Protein AF-A0A0G0KAW2-F1 (afdb_monomer_lite)

Sequence (344 aa):
MDIPKRNRHPYIIFVLIASVFTFTVLALFLRKAPKTPGKGIQSIETKVLKFQSESDFKNYLQKAQNISSNFSGFEQAPQAAKLNEFGTSAAPAVERISETNVQVKGIDEPDIVKTDGKNIFISNEVGGFYPLRGDSTGTGIAIPEADSLIYPPIYPQTQTQIINAFPVAELSKTGKIDMSGEMLLFGKTLVILRSNKLTGVDISDPKNPKQIWSLDFDNNYLQSSRSRNGELLVVMQNSLNISSPCPIPLFKLGVNSITIPCQDIYHPVTIVPADTTYTVSKIDPATGSIKSKTSFIGSSGMSVVYVSNSSAYITYTYSGDFLAFFARFIEEKAPDLLPQQTLI

Structure (mmCIF, N/CA/C/O backbone):
data_AF-A0A0G0KAW2-F1
#
_entry.id   AF-A0A0G0KAW2-F1
#
loop_
_atom_site.group_PDB
_atom_site.id
_atom_site.type_symbol
_atom_site.label_atom_id
_atom_site.label_alt_id
_atom_site.label_comp_id
_atom_site.label_asym_id
_atom_site.label_entity_id
_atom_site.label_seq_id
_atom_site.pdbx_PDB_ins_code
_atom_site.Cartn_x
_atom_site.Cartn_y
_atom_site.Cartn_z
_atom_site.occupancy
_atom_site.B_iso_or_equiv
_atom_site.auth_seq_id
_atom_site.auth_comp_id
_atom_site.auth_asym_id
_atom_site.auth_atom_id
_atom_site.pdbx_PDB_model_num
ATOM 1 N N . MET A 1 1 ? -5.837 -52.681 67.455 1.00 38.91 1 MET A N 1
ATOM 2 C CA . MET A 1 1 ? -5.589 -51.244 67.215 1.00 38.91 1 MET A CA 1
ATOM 3 C C . MET A 1 1 ? -6.739 -50.774 66.337 1.00 38.91 1 MET A C 1
ATOM 5 O O . MET A 1 1 ? -6.690 -50.957 65.130 1.00 38.91 1 MET A O 1
ATOM 9 N N . ASP A 1 2 ? -7.836 -50.348 66.966 1.00 41.56 2 ASP A N 1
ATOM 10 C CA . ASP A 1 2 ? -9.089 -50.003 66.285 1.00 41.56 2 ASP A CA 1
ATOM 11 C C . ASP A 1 2 ? -9.072 -48.544 65.832 1.00 41.56 2 ASP A C 1
ATOM 13 O O . ASP A 1 2 ? -8.847 -47.631 66.626 1.00 41.56 2 ASP A O 1
ATOM 17 N N . ILE A 1 3 ? -9.311 -48.325 64.540 1.00 43.56 3 ILE A N 1
ATOM 18 C CA . ILE A 1 3 ? -9.448 -46.994 63.946 1.00 43.56 3 ILE A CA 1
ATOM 19 C C . ILE A 1 3 ? -10.913 -46.556 64.119 1.00 43.56 3 ILE A C 1
ATOM 21 O O . ILE A 1 3 ? -11.811 -47.269 63.662 1.00 43.56 3 ILE A O 1
ATOM 25 N N . PRO A 1 4 ? -11.206 -45.393 64.730 1.00 49.44 4 PRO A N 1
ATOM 26 C CA . PRO A 1 4 ? -12.582 -44.967 64.935 1.00 49.44 4 PRO A CA 1
ATOM 27 C C . PRO A 1 4 ? -13.213 -44.533 63.604 1.00 49.44 4 PRO A C 1
ATOM 29 O O . PRO A 1 4 ? -12.667 -43.711 62.863 1.00 49.44 4 PRO A O 1
ATOM 32 N N . LYS A 1 5 ? -14.403 -45.067 63.302 1.00 55.78 5 LYS A N 1
ATOM 33 C CA . LYS A 1 5 ? -15.225 -44.637 62.162 1.00 55.78 5 LYS A CA 1
ATOM 34 C C . LYS A 1 5 ? -15.663 -43.182 62.368 1.00 55.78 5 LYS A C 1
ATOM 36 O O . LYS A 1 5 ? -16.559 -42.890 63.153 1.00 55.78 5 LYS A O 1
ATOM 41 N N . ARG A 1 6 ? -15.029 -42.260 61.641 1.00 53.72 6 ARG A N 1
ATOM 42 C CA . ARG A 1 6 ? -15.385 -40.834 61.601 1.00 53.72 6 ARG A CA 1
ATOM 43 C C . ARG A 1 6 ? -16.780 -40.672 60.983 1.00 53.72 6 ARG A C 1
ATOM 45 O O . ARG A 1 6 ? -16.964 -40.945 59.798 1.00 53.72 6 ARG A O 1
ATOM 52 N N . ASN A 1 7 ? -17.750 -40.229 61.783 1.00 56.06 7 ASN A N 1
ATOM 53 C CA . ASN A 1 7 ? -19.124 -39.957 61.352 1.00 56.06 7 ASN A CA 1
ATOM 54 C C . ASN A 1 7 ? -19.129 -38.889 60.238 1.00 56.06 7 ASN A C 1
ATOM 56 O O . ASN A 1 7 ? -18.886 -37.713 60.498 1.00 56.06 7 ASN A O 1
ATOM 60 N N . ARG A 1 8 ? -19.381 -39.298 58.984 1.00 55.22 8 ARG A N 1
ATOM 61 C CA . ARG A 1 8 ? -19.407 -38.420 57.791 1.00 55.22 8 ARG A CA 1
ATOM 62 C C . ARG A 1 8 ? -20.709 -37.616 57.635 1.00 55.22 8 ARG A C 1
ATOM 64 O O . ARG A 1 8 ? -20.788 -36.750 56.769 1.00 55.22 8 ARG A O 1
ATOM 71 N N . HIS A 1 9 ? -21.711 -37.864 58.478 1.00 57.59 9 HIS A N 1
ATOM 72 C CA . HIS A 1 9 ? -23.036 -37.244 58.376 1.00 57.59 9 HIS A CA 1
ATOM 73 C C . HIS A 1 9 ? -23.084 -35.703 58.437 1.00 57.59 9 HIS A C 1
ATOM 75 O O . HIS A 1 9 ? -23.764 -35.127 57.589 1.00 57.59 9 HIS A O 1
ATOM 81 N N . PRO A 1 10 ? -22.378 -34.999 59.347 1.00 56.41 10 PRO A N 1
ATOM 82 C CA . PRO A 1 10 ? -22.514 -33.543 59.450 1.00 56.41 10 PRO A CA 1
ATOM 83 C C . PRO A 1 10 ? -21.880 -32.797 58.266 1.00 56.41 10 PRO A C 1
ATOM 85 O O . PRO A 1 10 ? -22.380 -31.752 57.865 1.00 56.41 10 PRO A O 1
ATOM 88 N N . TYR A 1 11 ? -20.832 -33.356 57.652 1.00 56.03 11 TYR A N 1
ATOM 89 C CA . TYR A 1 11 ? -20.185 -32.769 56.472 1.00 56.03 11 TYR A CA 1
ATOM 90 C C . TYR A 1 11 ? -21.065 -32.850 55.221 1.00 56.03 11 TYR A C 1
ATOM 92 O O . TYR A 1 11 ? -21.129 -31.896 54.454 1.00 56.03 11 TYR A O 1
ATOM 100 N N . ILE A 1 12 ? -21.779 -33.963 55.033 1.00 61.62 12 ILE A N 1
ATOM 101 C CA . ILE A 1 12 ? -22.695 -34.138 53.896 1.00 61.62 12 ILE A CA 1
ATOM 102 C C . ILE A 1 12 ? -23.871 -33.160 54.007 1.00 61.62 12 ILE A C 1
ATOM 104 O O . ILE A 1 12 ? -24.248 -32.535 53.020 1.00 61.62 12 ILE A O 1
ATOM 108 N N . ILE A 1 13 ? -24.401 -32.968 55.218 1.00 67.38 13 ILE A N 1
ATOM 109 C CA . ILE A 1 13 ? -25.477 -32.004 55.482 1.00 67.38 13 ILE A CA 1
ATOM 110 C C . ILE A 1 13 ? -24.995 -30.569 55.223 1.00 67.38 13 ILE A C 1
ATOM 112 O O . ILE A 1 13 ? -25.707 -29.795 54.593 1.00 67.38 13 ILE A O 1
ATOM 116 N N . PHE A 1 14 ? -23.772 -30.221 55.634 1.00 67.62 14 PHE A N 1
ATOM 117 C CA . PHE A 1 14 ? -23.219 -28.883 55.410 1.00 67.62 14 PHE A CA 1
ATOM 118 C C . PHE A 1 14 ? -22.973 -28.585 53.921 1.00 67.62 14 PHE A C 1
ATOM 120 O O . PHE A 1 14 ? -23.288 -27.493 53.455 1.00 67.62 14 PHE A O 1
ATOM 127 N N . VAL A 1 15 ? -22.482 -29.564 53.151 1.00 68.12 15 VAL A N 1
ATOM 128 C CA . VAL A 1 15 ? -22.309 -29.439 51.691 1.00 68.12 15 VAL A CA 1
ATOM 129 C C . VAL A 1 15 ? -23.661 -29.315 50.984 1.00 68.12 15 VAL A C 1
ATOM 131 O O . VAL A 1 15 ? -23.802 -28.484 50.089 1.00 68.12 15 VAL A O 1
ATOM 134 N N . LEU A 1 16 ? -24.676 -30.072 51.416 1.00 65.88 16 LEU A N 1
ATOM 135 C CA . LEU A 1 16 ? -26.032 -29.956 50.878 1.00 65.88 16 LEU A CA 1
ATOM 136 C C . LEU A 1 16 ? -26.635 -28.578 51.168 1.00 65.88 16 LEU A C 1
ATOM 138 O O . LEU A 1 16 ? -27.123 -27.935 50.244 1.00 65.88 16 LEU A O 1
ATOM 142 N N . ILE A 1 17 ? -26.531 -28.075 52.401 1.00 71.00 17 ILE A N 1
ATOM 143 C CA . ILE A 1 17 ? -27.033 -26.741 52.767 1.00 71.00 17 ILE A CA 1
ATOM 144 C C . ILE A 1 17 ? -26.294 -25.644 51.991 1.00 71.00 17 ILE A C 1
ATOM 146 O O . ILE A 1 17 ? -26.940 -24.739 51.468 1.00 71.00 17 ILE A O 1
ATOM 150 N N . ALA A 1 18 ? -24.968 -25.740 51.854 1.00 67.19 18 ALA A N 1
ATOM 151 C CA . ALA A 1 18 ? -24.182 -24.789 51.071 1.00 67.19 18 ALA A CA 1
ATOM 152 C C . ALA A 1 18 ? -24.564 -24.813 49.582 1.00 67.19 18 ALA A C 1
ATOM 154 O O . ALA A 1 18 ? -24.689 -23.750 48.981 1.00 67.19 18 ALA A O 1
ATOM 155 N N . SER A 1 19 ? -24.816 -25.998 49.009 1.00 61.38 19 SER A N 1
ATOM 156 C CA . SER A 1 19 ? -25.271 -26.143 47.619 1.00 61.38 19 SER A CA 1
ATOM 157 C C . SER A 1 19 ? -26.677 -25.583 47.402 1.00 61.38 19 SER A C 1
ATOM 159 O O . SER A 1 19 ? -26.924 -24.901 46.414 1.00 61.38 19 SER A O 1
ATOM 161 N N . VAL A 1 20 ? -27.592 -25.798 48.353 1.00 72.25 20 VAL A N 1
ATOM 162 C CA . VAL A 1 20 ? -28.933 -25.213 48.295 1.00 72.25 20 VAL A CA 1
ATOM 163 C C . VAL A 1 20 ? -28.810 -23.699 48.356 1.00 72.25 20 VAL A C 1
ATOM 165 O O . VAL A 1 20 ? -29.377 -23.033 47.505 1.00 72.25 20 VAL A O 1
ATOM 168 N N . PHE A 1 21 ? -28.008 -23.160 49.279 1.00 70.69 21 PHE A N 1
ATOM 169 C CA . PHE A 1 21 ? -27.832 -21.719 49.447 1.00 70.69 21 PHE A CA 1
ATOM 170 C C . PHE A 1 21 ? -27.202 -21.044 48.219 1.00 70.69 21 PHE A C 1
ATOM 172 O O . PHE A 1 21 ? -27.658 -19.975 47.815 1.00 70.69 21 PHE A O 1
ATOM 179 N N . THR A 1 22 ? -26.205 -21.662 47.574 1.00 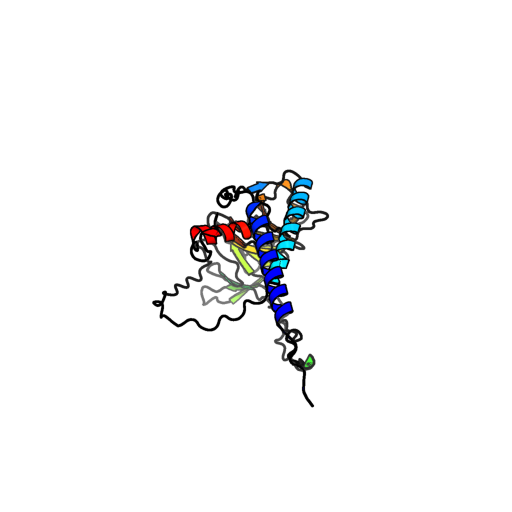63.22 22 THR A N 1
ATOM 180 C CA . THR A 1 22 ? -25.642 -21.141 46.317 1.00 63.22 22 THR A CA 1
ATOM 181 C C . THR A 1 22 ? -26.658 -21.186 45.178 1.00 63.22 22 THR A C 1
ATOM 183 O O . THR A 1 22 ? -26.765 -20.209 44.437 1.00 63.22 22 THR A O 1
ATOM 186 N N . PHE A 1 23 ? -27.472 -22.243 45.084 1.00 65.06 23 PHE A N 1
ATOM 187 C CA . PHE A 1 23 ? -28.581 -22.311 44.129 1.00 65.06 23 PHE A CA 1
ATOM 188 C C . PHE A 1 23 ? -29.656 -21.248 44.401 1.00 65.06 23 PHE A C 1
ATOM 190 O O . PHE A 1 23 ? -30.128 -20.619 43.454 1.00 65.06 23 PHE A O 1
ATOM 197 N N . THR A 1 24 ? -30.020 -20.974 45.661 1.00 66.25 24 THR A N 1
ATOM 198 C CA . THR A 1 24 ? -31.009 -19.932 45.986 1.00 66.25 24 THR A CA 1
ATOM 199 C C . THR A 1 24 ? -30.484 -18.535 45.682 1.00 66.25 24 THR A C 1
ATOM 201 O O . THR A 1 24 ? -31.232 -17.706 45.169 1.00 66.25 24 THR A O 1
ATOM 204 N N . VAL A 1 25 ? -29.209 -18.261 45.973 1.00 66.38 25 VAL A N 1
ATOM 205 C CA . VAL A 1 25 ? -28.578 -16.967 45.669 1.00 66.38 25 VAL A CA 1
ATOM 206 C C . VAL A 1 25 ? -28.479 -16.756 44.158 1.00 66.38 25 VAL A C 1
ATOM 208 O O . VAL A 1 25 ? -28.815 -15.673 43.682 1.00 66.38 25 VAL A O 1
ATOM 211 N N . LEU A 1 26 ? -28.117 -17.792 43.395 1.00 58.97 26 LEU A N 1
ATOM 212 C CA . LEU A 1 26 ? -28.096 -17.752 41.932 1.00 58.97 26 LEU A CA 1
ATOM 213 C C . LEU A 1 26 ? -29.504 -17.545 41.350 1.00 58.97 26 LEU A C 1
ATOM 215 O O . LEU A 1 26 ? -29.694 -16.691 40.488 1.00 58.97 26 LEU A O 1
ATOM 219 N N . ALA A 1 27 ? -30.512 -18.248 41.873 1.00 60.38 27 ALA A N 1
ATOM 220 C CA . ALA A 1 27 ? -31.907 -18.087 41.463 1.00 60.38 27 ALA A CA 1
ATOM 221 C C . ALA A 1 27 ? -32.470 -16.694 41.801 1.00 60.38 27 ALA A C 1
ATOM 223 O O . ALA A 1 27 ? -33.253 -16.134 41.036 1.00 60.38 27 ALA A O 1
ATOM 224 N N . LEU A 1 28 ? -32.062 -16.102 42.929 1.00 57.81 28 LEU A N 1
ATOM 225 C CA . LEU A 1 28 ? -32.417 -14.729 43.301 1.00 57.81 28 LEU A CA 1
ATOM 226 C C . LEU A 1 28 ? -31.717 -13.689 42.414 1.00 57.81 28 LEU A C 1
ATOM 228 O O . LEU A 1 28 ? -32.327 -12.669 42.092 1.00 57.81 28 LEU A O 1
ATOM 232 N N . PHE A 1 29 ? -30.479 -13.955 41.987 1.00 58.19 29 PHE A N 1
ATOM 233 C CA . PHE A 1 29 ? -29.763 -13.134 41.006 1.00 58.19 29 PHE A CA 1
ATOM 234 C C . PHE A 1 29 ? -30.439 -13.183 39.631 1.00 58.19 29 PHE A C 1
ATOM 236 O O . PHE A 1 29 ? -30.694 -12.135 39.041 1.00 58.19 29 PHE A O 1
ATOM 243 N N . LEU A 1 30 ? -30.823 -14.376 39.169 1.00 52.88 30 LEU A N 1
ATOM 244 C CA . LEU A 1 30 ? -31.564 -14.572 37.919 1.00 52.88 30 LEU A CA 1
ATOM 245 C C . LEU A 1 30 ? -32.965 -13.938 37.971 1.00 52.88 30 LEU A C 1
ATOM 247 O O . LEU A 1 30 ? -33.397 -13.331 37.000 1.00 52.88 30 LEU A O 1
ATOM 251 N N . ARG A 1 31 ? -33.653 -13.971 39.123 1.00 52.88 31 ARG A N 1
ATOM 252 C CA . ARG A 1 31 ? -34.956 -13.296 39.312 1.00 52.88 31 ARG A CA 1
ATOM 253 C C . ARG A 1 31 ? -34.883 -11.770 39.290 1.00 52.88 31 ARG A C 1
ATOM 255 O O . ARG A 1 31 ? -35.889 -11.133 38.985 1.00 52.88 31 ARG A O 1
ATOM 262 N N . LYS A 1 32 ? -33.742 -11.184 39.665 1.00 45.03 32 LYS A N 1
ATOM 263 C CA . LYS A 1 32 ? -33.508 -9.732 39.597 1.00 45.03 32 LYS A CA 1
ATOM 264 C C . LYS A 1 32 ? -32.925 -9.284 38.259 1.00 45.03 32 LYS A C 1
ATOM 266 O O . LYS A 1 32 ? -32.868 -8.077 38.023 1.00 45.03 32 LYS A O 1
ATOM 271 N N . ALA A 1 33 ? -32.507 -10.213 37.398 1.00 44.22 33 ALA A N 1
ATOM 272 C CA . ALA A 1 33 ? -32.124 -9.874 36.041 1.00 44.22 33 ALA A CA 1
ATOM 273 C C . ALA A 1 33 ? -33.359 -9.304 35.314 1.00 44.22 33 ALA A C 1
ATOM 275 O O . ALA A 1 33 ? -34.446 -9.884 35.399 1.00 44.22 33 ALA A O 1
ATOM 276 N N . PRO A 1 34 ? -33.246 -8.136 34.663 1.00 39.06 34 PRO A N 1
ATOM 277 C CA . PRO A 1 34 ? -34.378 -7.509 34.001 1.00 39.06 34 PRO A CA 1
ATOM 278 C C . PRO A 1 34 ? -34.961 -8.450 32.940 1.00 39.06 34 PRO A C 1
ATOM 280 O O . PRO A 1 34 ? -34.290 -8.787 31.968 1.00 39.06 34 PRO A O 1
ATOM 283 N N . LYS A 1 35 ? -36.235 -8.831 33.121 1.00 42.22 35 LYS A N 1
ATOM 284 C CA . LYS A 1 35 ? -37.062 -9.602 32.173 1.00 42.22 35 LYS A CA 1
ATOM 285 C C . LYS A 1 35 ? -37.467 -8.767 30.960 1.00 42.22 35 LYS A C 1
ATOM 287 O O . LYS A 1 35 ? -38.641 -8.640 30.623 1.00 42.22 35 LYS A O 1
ATOM 292 N N . THR A 1 36 ? -36.496 -8.136 30.327 1.00 41.25 36 THR A N 1
ATOM 293 C CA . THR A 1 36 ? -36.690 -7.624 28.978 1.00 41.25 36 THR A CA 1
ATOM 294 C C . THR A 1 36 ? -36.449 -8.808 28.053 1.00 41.25 36 THR A C 1
ATOM 296 O O . THR A 1 36 ? -35.345 -9.351 28.112 1.00 41.25 36 THR A O 1
ATOM 299 N N . PRO A 1 37 ? -37.418 -9.211 27.205 1.00 40.69 37 PRO A N 1
ATOM 300 C CA . PRO A 1 37 ? -37.105 -10.063 26.066 1.00 40.69 37 PRO A CA 1
ATOM 301 C C . PRO A 1 37 ? -35.918 -9.398 25.387 1.00 40.69 37 PRO A C 1
ATOM 303 O O . PRO A 1 37 ? -35.994 -8.200 25.081 1.00 40.69 37 PRO A O 1
ATOM 306 N N . GLY A 1 38 ? -34.796 -10.111 25.289 1.00 41.09 38 GLY A N 1
ATOM 307 C CA . GLY A 1 38 ? -33.583 -9.545 24.730 1.00 41.09 38 GLY A CA 1
ATOM 308 C C . GLY A 1 38 ? -33.954 -8.901 23.404 1.00 41.09 38 GLY A C 1
ATOM 309 O O . GLY A 1 38 ? -34.445 -9.586 22.507 1.00 41.09 38 GLY A O 1
ATOM 310 N N . LYS A 1 39 ? -33.787 -7.573 23.288 1.00 41.78 39 LYS A N 1
ATOM 311 C CA . LYS A 1 39 ? -33.749 -6.923 21.975 1.00 41.78 39 LYS A CA 1
ATOM 312 C C . LYS A 1 39 ? -32.827 -7.813 21.149 1.00 41.78 39 LYS A C 1
ATOM 314 O O . LYS A 1 39 ? -31.678 -7.992 21.559 1.00 41.78 39 LYS A O 1
ATOM 319 N N . GLY A 1 40 ? -33.354 -8.441 20.090 1.00 45.00 40 GLY A N 1
ATOM 320 C CA . GLY A 1 40 ? -32.571 -9.344 19.243 1.00 45.00 40 GLY A CA 1
ATOM 321 C C . GLY A 1 40 ? -31.226 -8.697 18.927 1.00 45.00 40 GLY A C 1
ATOM 322 O O . GLY A 1 40 ? -31.202 -7.468 18.876 1.00 45.00 40 GLY A O 1
ATOM 323 N N . ILE A 1 41 ? -30.150 -9.504 18.810 1.00 51.44 41 ILE A N 1
ATOM 324 C CA . ILE A 1 41 ? -28.742 -9.077 18.611 1.00 51.44 41 ILE A CA 1
ATOM 325 C C . ILE A 1 41 ? -28.780 -7.710 17.959 1.00 51.44 41 ILE A C 1
ATOM 327 O O . ILE A 1 41 ? -29.214 -7.631 16.806 1.00 51.44 41 ILE A O 1
ATOM 331 N N . GLN A 1 42 ? -28.493 -6.658 18.743 1.00 53.44 42 GLN A N 1
ATOM 332 C CA . GLN A 1 42 ? -28.663 -5.293 18.258 1.00 53.44 42 GLN A CA 1
ATOM 333 C C . GLN A 1 42 ? -27.995 -5.243 16.896 1.00 53.44 42 GLN A C 1
ATOM 335 O O . GLN A 1 42 ? -26.831 -5.630 16.783 1.00 53.44 42 GLN A O 1
ATOM 340 N N . SER A 1 43 ? -28.765 -4.881 15.868 1.00 56.94 43 SER A N 1
ATOM 341 C CA . SER A 1 43 ? -28.240 -4.763 14.517 1.00 56.94 43 SER A CA 1
ATOM 342 C C . SER A 1 43 ? -27.000 -3.892 14.613 1.00 56.94 43 SER A C 1
ATOM 344 O O . SER A 1 43 ? -27.100 -2.729 15.012 1.00 56.94 43 SER A O 1
ATOM 346 N N . ILE A 1 44 ? -25.841 -4.484 14.351 1.00 68.06 44 ILE A N 1
ATOM 347 C CA . ILE A 1 44 ? -24.576 -3.780 14.504 1.00 68.06 44 ILE A CA 1
ATOM 348 C C . ILE A 1 44 ? -24.603 -2.666 13.488 1.00 68.06 44 ILE A C 1
ATOM 350 O O . ILE A 1 44 ? -24.877 -2.897 12.309 1.00 68.06 44 ILE A O 1
ATOM 354 N N . GLU A 1 45 ? -24.366 -1.449 13.951 1.00 76.94 45 GLU A N 1
ATOM 355 C CA . GLU A 1 45 ? -24.335 -0.328 13.044 1.00 76.94 45 GLU A CA 1
ATOM 356 C C . GLU A 1 45 ? -23.068 -0.466 12.187 1.00 76.94 45 GLU A C 1
ATOM 358 O O . GLU A 1 45 ? -21.939 -0.334 12.664 1.00 76.94 45 GLU A O 1
ATOM 363 N N . THR A 1 46 ? -23.268 -0.793 10.908 1.00 79.94 46 THR A N 1
ATOM 364 C CA . THR A 1 46 ? -22.203 -1.020 9.917 1.00 79.94 46 THR A CA 1
ATOM 365 C C . THR A 1 46 ? -21.756 0.270 9.234 1.00 79.94 46 THR A C 1
ATOM 367 O O . THR A 1 46 ? -21.063 0.239 8.217 1.00 79.94 46 THR A O 1
ATOM 370 N N . LYS A 1 47 ? -22.196 1.423 9.743 1.00 90.31 47 LYS A N 1
ATOM 371 C CA . LYS A 1 47 ? -21.852 2.722 9.180 1.00 90.31 47 LYS A CA 1
ATOM 372 C C . LYS A 1 47 ? -20.374 3.012 9.424 1.00 90.31 47 LYS A C 1
ATOM 374 O O . LYS A 1 47 ? -19.842 2.751 10.501 1.00 90.31 47 LYS A O 1
ATOM 379 N N . VAL A 1 48 ? -19.728 3.589 8.419 1.00 93.06 48 VAL A N 1
ATOM 380 C CA . VAL A 1 48 ? -18.336 4.029 8.489 1.00 93.06 48 VAL A CA 1
ATOM 381 C C . VAL A 1 48 ? -18.313 5.548 8.352 1.00 93.06 48 VAL A C 1
ATOM 383 O O . VAL A 1 48 ? -18.979 6.102 7.476 1.00 93.06 48 VAL A O 1
ATOM 386 N N . LEU A 1 49 ? -17.583 6.224 9.235 1.00 95.94 49 LEU A N 1
ATOM 387 C CA . LEU A 1 49 ? -17.471 7.680 9.298 1.00 95.94 49 LEU A CA 1
ATOM 388 C C . LEU A 1 49 ? -16.004 8.106 9.282 1.00 95.94 49 LEU A C 1
ATOM 390 O O . LEU A 1 49 ? -15.120 7.310 9.575 1.00 95.94 49 LEU A O 1
ATOM 394 N N . LYS A 1 50 ? -15.755 9.370 8.939 1.00 97.31 50 LYS A N 1
ATOM 395 C CA . LYS A 1 50 ? -14.459 10.020 9.151 1.00 97.31 50 LYS A CA 1
ATOM 396 C C . LYS A 1 50 ? -14.387 10.590 10.565 1.00 97.31 50 LYS A C 1
ATOM 398 O O . LYS A 1 50 ? -15.393 11.113 11.057 1.00 97.31 50 LYS A O 1
ATOM 403 N N . PHE A 1 51 ? -13.198 10.573 11.162 1.00 96.81 51 PHE A N 1
ATOM 404 C CA . PHE A 1 51 ? -12.975 11.275 12.425 1.00 96.81 51 PHE A CA 1
ATOM 405 C C . PHE A 1 51 ? -13.212 12.778 12.270 1.00 96.81 51 PHE A C 1
ATOM 407 O O . PHE A 1 51 ? -12.849 13.384 11.263 1.00 96.81 51 PHE A O 1
ATOM 414 N N . GLN A 1 52 ? -13.792 13.402 13.291 1.00 96.44 52 GLN A N 1
ATOM 415 C CA . GLN A 1 52 ? -14.076 14.842 13.273 1.00 96.44 52 GLN A CA 1
ATOM 416 C C . GLN A 1 52 ? -12.871 15.678 13.726 1.00 96.44 52 GLN A C 1
ATOM 418 O O . GLN A 1 52 ? -12.729 16.846 13.370 1.00 96.44 52 GLN A O 1
ATOM 423 N N . SER A 1 53 ? -11.981 15.090 14.527 1.00 95.19 53 SER A N 1
ATOM 424 C CA . SER A 1 53 ? -10.793 15.759 15.061 1.00 95.19 53 SER A CA 1
ATOM 425 C C . SER A 1 53 ? -9.732 14.753 15.509 1.00 95.19 53 SER A C 1
ATOM 427 O O . SER A 1 53 ? -9.990 13.555 15.609 1.00 95.19 53 SER A O 1
ATOM 429 N N . GLU A 1 54 ? -8.536 15.241 15.838 1.00 94.06 54 GLU A N 1
ATOM 430 C CA . GLU A 1 54 ? -7.507 14.414 16.480 1.00 94.06 54 GLU A CA 1
ATOM 431 C C . GLU A 1 54 ? -7.956 13.892 17.856 1.00 94.06 54 GLU A C 1
ATOM 433 O O . GLU A 1 54 ? -7.646 12.759 18.217 1.00 94.06 54 GLU A O 1
ATOM 438 N N . SER A 1 55 ? -8.721 14.684 18.617 1.00 94.50 55 SER A N 1
ATOM 439 C CA . SER A 1 55 ? -9.253 14.247 19.913 1.00 94.50 55 SER A CA 1
ATOM 440 C C . SER A 1 55 ? -10.256 13.105 19.754 1.00 94.50 55 SER A C 1
ATOM 442 O O . SER A 1 55 ? -10.184 12.128 20.494 1.00 94.50 55 SER A O 1
ATOM 444 N N . ASP A 1 56 ? -11.140 13.194 18.758 1.00 95.12 56 ASP A N 1
ATOM 445 C CA . ASP A 1 56 ? -12.077 12.125 18.400 1.00 95.12 56 ASP A CA 1
ATOM 446 C C . ASP A 1 56 ? -11.330 10.832 18.037 1.00 95.12 56 ASP A C 1
ATOM 448 O O . ASP A 1 56 ? -11.612 9.764 18.585 1.00 95.12 56 ASP A O 1
ATOM 452 N N . PHE A 1 57 ? -10.272 10.951 17.229 1.00 95.06 57 PHE A N 1
ATOM 453 C CA . PHE A 1 57 ? -9.423 9.816 16.886 1.00 95.06 57 PHE A CA 1
ATOM 454 C C . PHE A 1 57 ? -8.753 9.181 18.115 1.00 95.06 57 PHE A C 1
ATOM 456 O O . PHE A 1 57 ? -8.847 7.971 18.321 1.00 95.06 57 PHE A O 1
ATOM 463 N N . LYS A 1 58 ? -8.132 9.988 18.985 1.00 93.50 58 LYS A N 1
ATOM 464 C CA . LYS A 1 58 ? -7.511 9.506 20.232 1.00 93.50 58 LYS A CA 1
ATOM 465 C C . LYS A 1 58 ? -8.521 8.807 21.144 1.00 93.50 58 LYS A C 1
ATOM 467 O O . LYS A 1 58 ? -8.222 7.739 21.676 1.00 93.50 58 LYS A O 1
ATOM 472 N N . ASN A 1 59 ? -9.723 9.365 21.280 1.00 93.56 59 ASN A N 1
ATOM 473 C CA . ASN A 1 59 ? -10.795 8.777 22.082 1.00 93.56 59 ASN A CA 1
ATOM 474 C C . ASN A 1 59 ? -11.243 7.419 21.525 1.00 93.56 59 ASN A C 1
ATOM 476 O O . ASN A 1 59 ? -11.497 6.491 22.294 1.00 93.56 59 ASN A O 1
ATOM 480 N N . TYR A 1 60 ? -11.328 7.284 20.198 1.00 94.00 60 TYR A N 1
ATOM 481 C CA . TYR A 1 60 ? -11.623 6.008 19.553 1.00 94.00 60 TYR A CA 1
ATOM 482 C C . TYR A 1 60 ? -10.544 4.962 19.866 1.00 94.00 60 TYR A C 1
ATOM 484 O O . TYR A 1 60 ? -10.874 3.860 20.304 1.00 94.00 60 TYR A O 1
ATOM 492 N N . LEU A 1 61 ? -9.260 5.314 19.717 1.00 92.19 61 LEU A N 1
ATOM 493 C CA . LEU A 1 61 ? -8.143 4.399 19.986 1.00 92.19 61 LEU A CA 1
ATOM 494 C C . LEU A 1 61 ? -8.093 3.937 21.445 1.00 92.19 61 LEU A C 1
ATOM 496 O O . LEU A 1 61 ? -7.900 2.752 21.703 1.00 92.19 61 LEU A O 1
ATOM 500 N N . GLN A 1 62 ? -8.335 4.836 22.400 1.00 90.75 62 GLN A N 1
ATOM 501 C CA . GLN A 1 62 ? -8.403 4.475 23.820 1.00 90.75 62 GLN A CA 1
ATOM 502 C C . GLN A 1 62 ? -9.520 3.462 24.103 1.00 90.75 62 GLN A C 1
ATOM 504 O O . GLN A 1 62 ? -9.317 2.490 24.831 1.00 90.75 62 GLN A O 1
ATOM 509 N N . LYS A 1 63 ? -10.702 3.646 23.502 1.00 90.50 63 LYS A N 1
ATOM 510 C CA . LYS A 1 63 ? -11.805 2.681 23.633 1.00 90.50 63 LYS A CA 1
ATOM 511 C C . LYS A 1 63 ? -11.464 1.345 22.972 1.00 90.50 63 LYS A C 1
ATOM 513 O O . LYS A 1 63 ? -11.746 0.304 23.555 1.00 90.50 63 LYS A O 1
ATOM 518 N N . ALA A 1 64 ? -10.839 1.370 21.795 1.00 89.12 64 ALA A N 1
ATOM 519 C CA . ALA A 1 64 ? -10.431 0.169 21.070 1.00 89.12 64 ALA A CA 1
ATOM 520 C C . ALA A 1 64 ? -9.410 -0.674 21.855 1.00 89.12 64 ALA A C 1
ATOM 522 O O . ALA A 1 64 ? -9.522 -1.900 21.889 1.00 89.12 64 ALA A O 1
ATOM 523 N N . GLN A 1 65 ? -8.469 -0.029 22.553 1.00 82.56 65 GLN A N 1
ATOM 524 C CA . GLN A 1 65 ? -7.495 -0.706 23.416 1.00 82.56 65 GLN A CA 1
ATOM 525 C C . GLN A 1 65 ? -8.158 -1.478 24.560 1.00 82.56 65 GLN A C 1
ATOM 527 O O . GLN A 1 65 ? -7.802 -2.631 24.809 1.00 82.56 65 GLN A O 1
ATOM 532 N N . ASN A 1 66 ? -9.174 -0.888 25.195 1.00 79.50 66 ASN A N 1
ATOM 533 C CA . ASN A 1 66 ? -9.936 -1.545 26.259 1.00 79.50 66 ASN A CA 1
ATOM 534 C C . ASN A 1 66 ? -10.704 -2.785 25.768 1.00 79.50 66 ASN A C 1
ATOM 536 O O . ASN A 1 66 ? -11.003 -3.677 26.555 1.00 79.50 66 ASN A O 1
ATOM 540 N N . ILE A 1 67 ? -11.040 -2.854 24.475 1.00 74.94 67 ILE A N 1
ATOM 541 C CA . ILE A 1 67 ? -11.654 -4.050 23.881 1.00 74.94 67 ILE A CA 1
ATOM 542 C C . ILE A 1 67 ? -10.589 -5.120 23.641 1.00 74.94 67 ILE A C 1
ATOM 544 O O . ILE A 1 67 ? -10.801 -6.278 23.994 1.00 74.94 67 ILE A O 1
ATOM 548 N N . SER A 1 68 ? -9.430 -4.745 23.090 1.00 64.75 68 SER A N 1
ATOM 549 C CA . SER A 1 68 ? -8.344 -5.703 22.847 1.00 64.75 68 SER A CA 1
ATOM 550 C C . SER A 1 68 ? -7.813 -6.354 24.130 1.00 64.75 68 SER A C 1
ATOM 552 O O . SER A 1 68 ? -7.530 -7.549 24.125 1.00 64.75 68 SER A O 1
ATOM 554 N N . SER A 1 69 ? -7.756 -5.616 25.245 1.00 59.06 69 SER A N 1
ATOM 555 C CA . SER A 1 69 ? -7.344 -6.155 26.548 1.00 59.06 69 SER A CA 1
ATOM 556 C C . SER A 1 69 ? -8.354 -7.135 27.157 1.00 59.06 69 SER A C 1
ATOM 558 O O . SER A 1 69 ? -7.971 -7.997 27.942 1.00 59.06 69 SER A O 1
ATOM 560 N N . ASN A 1 70 ? -9.633 -7.047 26.784 1.00 52.28 70 ASN A N 1
ATOM 561 C CA . ASN A 1 70 ? -10.638 -8.038 27.174 1.00 52.28 70 ASN A CA 1
ATOM 562 C C . ASN A 1 70 ? -10.543 -9.317 26.325 1.00 52.28 70 ASN A C 1
ATOM 564 O O . ASN A 1 70 ? -10.923 -10.391 26.789 1.00 52.28 70 ASN A O 1
ATOM 568 N N . PHE A 1 71 ? -10.012 -9.220 25.101 1.00 49.50 71 PHE A N 1
ATOM 569 C CA . PHE A 1 71 ? -9.834 -10.360 24.198 1.00 49.50 71 PHE A CA 1
ATOM 570 C C . PHE A 1 71 ? -8.642 -11.242 24.600 1.00 49.50 71 PHE A C 1
ATOM 572 O O . PHE A 1 71 ? -8.733 -12.467 24.538 1.00 49.50 71 PHE A O 1
ATOM 579 N N . SER A 1 72 ? -7.562 -10.648 25.118 1.00 48.94 72 SER A N 1
ATOM 580 C CA . SER A 1 72 ? -6.409 -11.390 25.653 1.00 48.94 72 SER A CA 1
ATOM 581 C C . SER A 1 72 ? -6.733 -12.231 26.900 1.00 48.94 72 SER A C 1
ATOM 583 O O . SER A 1 72 ? -5.996 -13.160 27.221 1.00 48.94 72 SER A O 1
ATOM 585 N N . GLY A 1 73 ? -7.862 -11.979 27.574 1.00 43.31 73 GLY A N 1
ATOM 586 C CA . GLY A 1 73 ? -8.379 -12.841 28.643 1.00 43.31 73 GLY A CA 1
ATOM 587 C C . GLY A 1 73 ? -9.024 -14.148 28.154 1.00 43.31 73 GLY A C 1
ATOM 588 O O . GLY A 1 73 ? -9.118 -15.098 28.926 1.00 43.31 73 GLY A O 1
ATOM 589 N N . PHE A 1 74 ? -9.438 -14.225 26.882 1.00 42.22 74 PHE A N 1
ATOM 590 C CA . PHE A 1 74 ? -10.056 -15.420 26.287 1.00 42.22 74 PHE A CA 1
ATOM 591 C C . PHE A 1 74 ? -9.041 -16.398 25.677 1.00 42.22 74 PHE A C 1
ATOM 593 O O . PHE A 1 74 ? -9.345 -17.584 25.563 1.00 42.22 74 PHE A O 1
ATOM 600 N N . GLU A 1 75 ? -7.821 -15.954 25.351 1.00 37.81 75 GLU A N 1
ATOM 601 C CA . GLU A 1 75 ? -6.730 -16.858 24.939 1.00 37.81 75 GLU A CA 1
ATOM 602 C C . GLU A 1 75 ? -6.229 -17.758 26.082 1.00 37.81 75 GLU A C 1
ATOM 604 O O . GLU A 1 75 ? -5.599 -18.781 25.829 1.00 37.81 75 GLU A O 1
ATOM 609 N N . GLN A 1 76 ? -6.555 -17.432 27.339 1.00 32.25 76 GLN A N 1
ATOM 610 C CA . GLN A 1 76 ? -6.319 -18.302 28.500 1.00 32.25 76 GLN A CA 1
ATOM 611 C C . GLN A 1 76 ? -7.514 -19.207 28.836 1.00 32.25 76 GLN A C 1
ATOM 613 O O . GLN A 1 76 ? -7.580 -19.763 29.936 1.00 32.25 76 GLN A O 1
ATOM 618 N N . ALA A 1 77 ? -8.465 -19.396 27.915 1.00 34.50 77 ALA A N 1
ATOM 619 C CA . ALA A 1 77 ? -9.413 -20.492 28.055 1.00 34.50 77 ALA A CA 1
ATOM 620 C C . ALA A 1 77 ? -8.618 -21.815 28.084 1.00 34.50 77 ALA A C 1
ATOM 622 O O . ALA A 1 77 ? -7.804 -22.052 27.185 1.00 34.50 77 ALA A O 1
ATOM 623 N N . PRO A 1 78 ? -8.798 -22.673 29.108 1.00 34.16 78 PRO A N 1
ATOM 624 C CA . PRO A 1 78 ? -8.078 -23.932 29.180 1.00 34.16 78 PRO A CA 1
ATOM 625 C C . PRO A 1 78 ? -8.358 -24.706 27.899 1.00 34.16 78 PRO A C 1
ATOM 627 O O . PRO A 1 78 ? -9.517 -24.834 27.500 1.00 34.16 78 PRO A O 1
ATOM 630 N N . GLN A 1 79 ? -7.281 -25.179 27.262 1.00 33.28 79 GLN A N 1
ATOM 631 C CA . GLN A 1 79 ? -7.304 -26.106 26.135 1.00 33.28 79 GLN A CA 1
ATOM 632 C C . GLN A 1 79 ? -8.481 -27.057 26.328 1.00 33.28 79 GLN A C 1
ATOM 634 O O . GLN A 1 79 ? -8.481 -27.842 27.281 1.00 33.28 79 GLN A O 1
ATOM 639 N N . ALA A 1 80 ? -9.510 -26.912 25.487 1.00 34.91 80 ALA A N 1
ATOM 640 C CA . ALA A 1 80 ? -10.680 -27.765 25.544 1.00 34.91 80 ALA A CA 1
ATOM 641 C C . ALA A 1 80 ? -10.171 -29.207 25.571 1.00 34.91 80 ALA A C 1
ATOM 643 O O . ALA A 1 80 ? -9.455 -29.638 24.662 1.00 34.91 80 ALA A O 1
ATOM 644 N N . ALA A 1 81 ? -10.449 -29.896 26.679 1.00 33.56 81 ALA A N 1
ATOM 645 C CA . ALA A 1 81 ? -10.052 -31.274 26.874 1.00 33.56 81 ALA A CA 1
ATOM 646 C C . ALA A 1 81 ? -10.447 -32.052 25.619 1.00 33.56 81 ALA A C 1
ATOM 648 O O . ALA A 1 81 ? -11.586 -31.940 25.164 1.00 33.56 81 ALA A O 1
ATOM 649 N N . LYS A 1 82 ? -9.486 -32.786 25.044 1.00 34.69 82 LYS A N 1
ATOM 650 C CA . LYS A 1 82 ? -9.711 -33.674 23.903 1.00 34.69 82 LYS A CA 1
ATOM 651 C C . LYS A 1 82 ? -10.957 -34.513 24.185 1.00 34.69 82 LYS A C 1
ATOM 653 O O . LYS A 1 82 ? -10.920 -35.428 25.005 1.00 34.69 82 LYS A O 1
ATOM 658 N N . LEU A 1 83 ? -12.064 -34.164 23.537 1.00 31.14 83 LEU A N 1
ATOM 659 C CA . LEU A 1 83 ? -13.260 -34.987 23.504 1.00 31.14 83 LEU A CA 1
ATOM 660 C C . LEU A 1 83 ? -12.907 -36.196 22.644 1.00 31.14 83 LEU A C 1
ATOM 662 O O . LEU A 1 83 ? -12.705 -36.075 21.437 1.00 31.14 83 LEU A O 1
ATOM 666 N N . ASN A 1 84 ? -12.741 -37.338 23.308 1.00 35.03 84 ASN A N 1
ATOM 667 C CA . ASN A 1 84 ? -12.540 -38.621 22.656 1.00 35.03 84 ASN A CA 1
ATOM 668 C C . ASN A 1 84 ? -13.711 -38.923 21.710 1.00 35.03 84 ASN A C 1
ATOM 670 O O . ASN A 1 84 ? -14.873 -38.730 22.064 1.00 35.03 84 ASN A O 1
ATOM 674 N N . GLU A 1 85 ? -13.328 -39.388 20.520 1.00 43.09 85 GLU A N 1
ATOM 675 C CA . GLU A 1 85 ? -14.084 -40.103 19.488 1.00 43.09 85 GLU A CA 1
ATOM 676 C C . GLU A 1 85 ? -15.584 -40.308 19.746 1.00 43.09 85 GLU A C 1
ATOM 678 O O . GLU A 1 85 ? -16.003 -41.239 20.433 1.00 43.09 85 GLU A O 1
ATOM 683 N N . PHE A 1 86 ? -16.400 -39.498 19.067 1.00 33.09 86 PHE A N 1
ATOM 684 C CA . PHE A 1 86 ? -17.751 -39.899 18.687 1.00 33.09 86 PHE A CA 1
ATOM 685 C C . PHE A 1 86 ? -17.735 -40.444 17.256 1.00 33.09 86 PHE A C 1
ATOM 687 O O . PHE A 1 86 ? -17.113 -39.872 16.362 1.00 33.09 86 PHE A O 1
ATOM 694 N N . GLY A 1 87 ? -18.395 -41.592 17.097 1.00 35.12 87 GLY A N 1
ATOM 695 C CA . GLY A 1 87 ? -18.313 -42.512 15.968 1.00 35.12 87 GLY A CA 1
ATOM 696 C C . GLY A 1 87 ? -18.395 -41.889 14.576 1.00 35.12 87 GLY A C 1
ATOM 697 O O . GLY A 1 87 ? -19.221 -41.030 14.272 1.00 35.12 87 GLY A O 1
ATOM 698 N N . THR A 1 88 ? -17.547 -42.423 13.706 1.00 33.81 88 THR A N 1
ATOM 699 C CA . THR A 1 88 ? -17.529 -42.242 12.260 1.00 33.81 88 THR A CA 1
ATOM 700 C C . THR A 1 88 ? -18.842 -42.709 11.630 1.00 33.81 88 THR A C 1
ATOM 702 O O . THR A 1 88 ? -19.010 -43.875 11.281 1.00 33.81 88 THR A O 1
ATOM 705 N N . SER A 1 89 ? -19.769 -41.775 11.412 1.00 35.62 89 SER A N 1
ATOM 706 C CA . SER A 1 89 ? -20.734 -41.909 10.319 1.00 35.62 89 SER A CA 1
ATOM 707 C C . SER A 1 89 ? -20.113 -41.285 9.069 1.00 35.62 89 SER A C 1
ATOM 709 O O . SER A 1 89 ? -19.698 -40.125 9.086 1.00 35.62 89 SER A O 1
ATOM 711 N N . ALA A 1 90 ? -19.956 -42.087 8.016 1.00 41.50 90 ALA A N 1
ATOM 712 C CA . ALA A 1 90 ? -19.374 -41.656 6.755 1.00 41.50 90 ALA A CA 1
ATOM 713 C C . ALA A 1 90 ? -20.281 -40.604 6.097 1.00 41.50 90 ALA A C 1
ATOM 715 O O . ALA A 1 90 ? -21.321 -40.933 5.528 1.00 41.50 90 ALA A O 1
ATOM 716 N N . ALA A 1 91 ? -19.883 -39.335 6.189 1.00 41.62 91 ALA A N 1
ATOM 717 C CA . ALA A 1 91 ? -20.445 -38.274 5.369 1.00 41.62 91 ALA A CA 1
ATOM 718 C C . ALA A 1 91 ? -20.086 -38.534 3.892 1.00 41.62 91 ALA A C 1
ATOM 720 O O . ALA A 1 91 ? -18.974 -38.998 3.613 1.00 41.62 91 ALA A O 1
ATOM 721 N N . PRO A 1 92 ? -20.992 -38.254 2.938 1.00 42.09 92 PRO A N 1
ATOM 722 C CA . PRO A 1 92 ? -20.676 -38.394 1.525 1.00 42.09 92 PRO A CA 1
ATOM 723 C C . PRO A 1 92 ? -19.506 -37.468 1.190 1.00 42.09 92 PRO A C 1
ATOM 725 O O . PRO A 1 92 ? -19.407 -36.367 1.733 1.00 42.09 92 PRO A O 1
ATOM 728 N N . ALA A 1 93 ? -18.601 -37.941 0.332 1.00 46.28 93 ALA A N 1
ATOM 729 C CA . ALA A 1 93 ? -17.422 -37.200 -0.083 1.00 46.28 93 ALA A CA 1
ATOM 730 C C . ALA A 1 93 ? -17.844 -35.840 -0.655 1.00 46.28 93 ALA A C 1
ATOM 732 O O . ALA A 1 93 ? -18.324 -35.752 -1.783 1.00 46.28 93 ALA A O 1
ATOM 733 N N . VAL A 1 94 ? -17.685 -34.785 0.147 1.00 45.91 94 VAL A N 1
ATOM 734 C CA . VAL A 1 94 ? -17.767 -33.413 -0.340 1.00 45.91 94 VAL A CA 1
ATOM 735 C C . VAL A 1 94 ? -16.630 -33.274 -1.338 1.00 45.91 94 VAL A C 1
ATOM 737 O O . VAL A 1 94 ? -15.457 -33.420 -0.983 1.00 45.91 94 VAL A O 1
ATOM 740 N N . GLU A 1 95 ? -16.992 -33.057 -2.595 1.00 41.34 95 GLU A N 1
ATOM 741 C CA . GLU A 1 95 ? -16.056 -32.723 -3.651 1.00 41.34 95 GLU A CA 1
ATOM 742 C C . GLU A 1 95 ? -15.281 -31.484 -3.196 1.00 41.34 95 GLU A C 1
ATOM 744 O O . GLU A 1 95 ? -15.825 -30.387 -3.061 1.00 41.34 95 GLU A O 1
ATOM 749 N N . ARG A 1 96 ? -14.008 -31.683 -2.841 1.00 41.88 96 ARG A N 1
ATOM 750 C CA . ARG A 1 96 ? -13.114 -30.588 -2.480 1.00 41.88 96 ARG A CA 1
ATOM 751 C C . ARG A 1 96 ? -12.803 -29.822 -3.753 1.00 41.88 96 ARG A C 1
ATOM 753 O O . ARG A 1 96 ? -11.826 -30.114 -4.435 1.00 41.88 96 ARG A O 1
ATOM 760 N N . ILE A 1 97 ? -13.637 -28.839 -4.057 1.00 44.53 97 ILE A N 1
ATOM 761 C CA . ILE A 1 97 ? -13.339 -27.829 -5.062 1.00 44.53 97 ILE A CA 1
ATOM 762 C C . ILE A 1 97 ? -12.376 -26.842 -4.399 1.00 44.53 97 ILE A C 1
ATOM 764 O O . ILE A 1 97 ? -12.766 -25.830 -3.822 1.00 44.53 97 ILE A O 1
ATOM 768 N N . SER A 1 98 ? -11.088 -27.185 -4.414 1.00 41.00 98 SER A N 1
ATOM 769 C CA . SER A 1 98 ? -10.020 -26.224 -4.156 1.00 41.00 98 SER A CA 1
ATOM 770 C C . SER A 1 98 ? -9.810 -25.388 -5.413 1.00 41.00 98 SER A C 1
ATOM 772 O O . SER A 1 98 ? -8.849 -25.581 -6.150 1.00 41.00 98 SER A O 1
ATOM 774 N N . GLU A 1 99 ? -10.697 -24.427 -5.649 1.00 34.38 99 GLU A N 1
ATOM 775 C CA . GLU A 1 99 ? -10.316 -23.252 -6.426 1.00 34.38 99 GLU A CA 1
ATOM 776 C C . GLU A 1 99 ? -9.483 -22.363 -5.498 1.00 34.38 99 GLU A C 1
ATOM 778 O O . GLU A 1 99 ? -9.994 -21.489 -4.803 1.00 34.38 99 GLU A O 1
ATOM 783 N N . THR A 1 100 ? -8.174 -22.606 -5.429 1.00 45.72 100 THR A N 1
ATOM 784 C CA . THR A 1 100 ? -7.226 -21.727 -4.726 1.00 45.72 100 THR A CA 1
ATOM 785 C C . THR A 1 100 ? -6.975 -20.461 -5.539 1.00 45.72 100 THR A C 1
ATOM 787 O O . THR A 1 100 ? -5.825 -20.118 -5.807 1.00 45.72 100 THR A O 1
ATOM 790 N N . ASN A 1 101 ? -8.028 -19.790 -6.007 1.00 47.81 101 ASN A N 1
ATOM 791 C CA . ASN A 1 101 ? -7.869 -18.651 -6.891 1.00 47.81 101 ASN A CA 1
ATOM 792 C C . ASN A 1 101 ? -8.239 -17.343 -6.198 1.00 47.81 101 ASN A C 1
ATOM 794 O O . ASN A 1 101 ? -9.355 -16.843 -6.300 1.00 47.81 101 ASN A O 1
ATOM 798 N N . VAL A 1 102 ? -7.256 -16.771 -5.500 1.00 59.62 102 VAL A N 1
ATOM 799 C CA . VAL A 1 102 ? -7.291 -15.352 -5.113 1.00 59.62 102 VAL A CA 1
ATOM 800 C C . VAL A 1 102 ? -7.043 -14.454 -6.343 1.00 59.62 102 VAL A C 1
ATOM 802 O O . VAL A 1 102 ? -7.326 -13.257 -6.287 1.00 59.62 102 VAL A O 1
ATOM 805 N N . GLN A 1 103 ? -6.590 -15.010 -7.481 1.00 59.47 103 GLN A N 1
ATOM 806 C CA . GLN A 1 103 ? -6.339 -14.241 -8.700 1.00 59.47 103 GLN A CA 1
ATOM 807 C C . GLN A 1 103 ? -7.658 -13.881 -9.383 1.00 59.47 103 GLN A C 1
ATOM 809 O O . GLN A 1 103 ? -8.403 -14.718 -9.900 1.00 59.47 103 GLN A O 1
ATOM 814 N N . VAL A 1 104 ? -7.942 -12.586 -9.405 1.00 62.66 104 VAL A N 1
ATOM 815 C CA . VAL A 1 104 ? -9.119 -12.033 -10.067 1.00 62.66 104 VAL A CA 1
ATOM 816 C C . VAL A 1 104 ? -8.754 -11.676 -11.500 1.00 62.66 104 VAL A C 1
ATOM 818 O O . VAL A 1 104 ? -7.774 -10.978 -11.755 1.00 62.66 104 VAL A O 1
ATOM 821 N N . LYS A 1 105 ? -9.582 -12.100 -12.458 1.00 65.94 105 LYS A N 1
ATOM 822 C CA . LYS A 1 105 ? -9.419 -11.738 -13.870 1.00 65.94 105 LYS A CA 1
ATOM 823 C C . LYS A 1 105 ? -9.294 -10.215 -14.037 1.00 65.94 105 LYS A C 1
ATOM 825 O O . LYS A 1 105 ? -10.170 -9.469 -13.604 1.00 65.94 105 LYS A O 1
ATOM 830 N N . GLY A 1 106 ? -8.236 -9.775 -14.721 1.00 67.81 106 GLY A N 1
ATOM 831 C CA . GLY A 1 106 ? -7.963 -8.356 -14.986 1.00 67.81 106 GLY A CA 1
ATOM 832 C C . GLY A 1 106 ? -7.169 -7.637 -13.892 1.00 67.81 106 GLY A C 1
ATOM 833 O O . GLY A 1 106 ? -6.960 -6.430 -14.007 1.00 67.81 106 GLY A O 1
ATOM 834 N N . ILE A 1 107 ? -6.721 -8.361 -12.864 1.00 74.31 107 ILE A N 1
ATOM 835 C CA . ILE A 1 107 ? -5.810 -7.866 -11.837 1.00 74.31 107 ILE A CA 1
ATOM 836 C C . ILE A 1 107 ? -4.490 -8.629 -11.962 1.00 74.31 107 ILE A C 1
ATOM 838 O O . ILE A 1 107 ? -4.490 -9.854 -11.886 1.00 74.31 107 ILE A O 1
ATOM 842 N N . ASP A 1 108 ? -3.381 -7.914 -12.159 1.00 84.44 108 ASP A N 1
ATOM 843 C CA . ASP A 1 108 ? -2.042 -8.518 -12.108 1.00 84.44 108 ASP A CA 1
ATOM 844 C C . ASP A 1 108 ? -1.459 -8.368 -10.698 1.00 84.44 108 ASP A C 1
ATOM 846 O O . ASP A 1 108 ? -1.604 -7.316 -10.057 1.00 84.44 108 ASP A O 1
ATOM 850 N N . GLU A 1 109 ? -0.826 -9.430 -10.211 1.00 85.94 109 GLU A N 1
ATOM 851 C CA . GLU A 1 109 ? -0.203 -9.489 -8.890 1.00 85.94 109 GLU A CA 1
ATOM 852 C C . GLU A 1 109 ? 1.311 -9.283 -9.009 1.00 85.94 109 GLU A C 1
ATOM 854 O O . GLU A 1 109 ? 1.896 -9.617 -10.038 1.00 85.94 109 GLU A O 1
ATOM 859 N N . PRO A 1 110 ? 1.964 -8.699 -7.998 1.00 90.50 110 PRO A N 1
ATOM 860 C CA . PRO A 1 110 ? 3.414 -8.627 -7.932 1.00 90.50 110 PRO A CA 1
ATOM 861 C C . PRO A 1 110 ? 4.069 -9.995 -8.097 1.00 90.50 110 PRO A C 1
ATOM 863 O O . PRO A 1 110 ? 3.613 -10.969 -7.507 1.00 90.50 110 PRO A O 1
ATOM 866 N N . ASP A 1 111 ? 5.131 -10.059 -8.895 1.00 92.50 111 ASP A N 1
ATOM 867 C CA . ASP A 1 111 ? 5.931 -11.277 -9.061 1.00 92.50 111 ASP A CA 1
ATOM 868 C C . ASP A 1 111 ? 7.396 -10.900 -9.325 1.00 92.50 111 ASP A C 1
ATOM 870 O O . ASP A 1 111 ? 7.691 -9.824 -9.853 1.00 92.50 111 ASP A O 1
ATOM 874 N N . ILE A 1 112 ? 8.325 -11.783 -8.979 1.00 92.50 112 ILE A N 1
ATOM 875 C CA . ILE A 1 112 ? 9.747 -11.661 -9.301 1.00 92.50 112 ILE A CA 1
ATOM 876 C C . ILE A 1 112 ? 10.034 -11.902 -10.790 1.00 92.50 112 ILE A C 1
ATOM 878 O O . ILE A 1 112 ? 11.133 -11.587 -11.249 1.00 92.50 112 ILE A O 1
ATOM 882 N N . VAL A 1 113 ? 9.071 -12.422 -11.561 1.00 93.81 113 VAL A N 1
ATOM 883 C CA . VAL A 1 113 ? 9.170 -12.545 -13.022 1.00 93.81 113 VAL A CA 1
ATOM 884 C C . VAL A 1 113 ? 8.051 -11.781 -13.728 1.00 93.81 113 VAL A C 1
ATOM 886 O O . VAL A 1 113 ? 6.870 -11.984 -13.464 1.00 93.81 113 VAL A O 1
ATOM 889 N N . LYS A 1 114 ? 8.414 -10.934 -14.698 1.00 94.62 114 LYS A N 1
ATOM 890 C CA . LYS A 1 114 ? 7.467 -10.248 -15.595 1.00 94.62 114 LYS A CA 1
ATOM 891 C C . LYS A 1 114 ? 7.894 -10.361 -17.052 1.00 94.62 114 LYS A C 1
ATOM 893 O O . LYS A 1 114 ? 9.065 -10.585 -17.350 1.00 94.62 114 LYS A O 1
ATOM 898 N N . THR A 1 115 ? 6.954 -10.178 -17.976 1.00 94.19 115 THR A N 1
ATOM 899 C CA . THR A 1 115 ? 7.242 -10.156 -19.416 1.00 94.19 115 THR A CA 1
ATOM 900 C C . THR A 1 115 ? 6.356 -9.163 -20.158 1.00 94.19 115 THR A C 1
ATOM 902 O O . THR A 1 115 ? 5.174 -9.034 -19.853 1.00 94.19 115 THR A O 1
ATOM 905 N N . ASP A 1 116 ? 6.932 -8.477 -21.146 1.00 92.31 116 ASP A N 1
ATOM 906 C CA . ASP A 1 116 ? 6.219 -7.617 -22.104 1.00 92.31 116 ASP A CA 1
ATOM 907 C C . ASP A 1 116 ? 5.914 -8.351 -23.433 1.00 92.31 116 ASP A C 1
ATOM 909 O O . ASP A 1 116 ? 5.503 -7.731 -24.414 1.00 92.31 116 ASP A O 1
ATOM 913 N N . GLY A 1 117 ? 6.140 -9.671 -23.481 1.00 91.44 117 GLY A N 1
ATOM 914 C CA . GLY A 1 117 ? 6.024 -10.510 -24.679 1.00 91.44 117 GLY A CA 1
ATOM 915 C C . GLY A 1 117 ? 7.301 -10.598 -25.525 1.00 91.44 117 GLY A C 1
ATOM 916 O O . GLY A 1 117 ? 7.413 -11.500 -26.354 1.00 91.44 117 GLY A O 1
ATOM 917 N N . LYS A 1 118 ? 8.284 -9.718 -25.303 1.00 92.75 118 LYS A N 1
ATOM 918 C CA . LYS A 1 118 ? 9.600 -9.733 -25.963 1.00 92.75 118 LYS A CA 1
ATOM 919 C C . LYS A 1 118 ? 10.732 -9.986 -24.969 1.00 92.75 118 LYS A C 1
ATOM 921 O O . LYS A 1 118 ? 11.608 -10.812 -25.214 1.00 92.75 118 LYS A O 1
ATOM 926 N N . ASN A 1 119 ? 10.704 -9.278 -23.851 1.00 95.75 119 ASN A N 1
ATOM 927 C CA . ASN A 1 119 ? 11.663 -9.335 -22.768 1.00 95.75 119 ASN A CA 1
ATOM 928 C C . ASN A 1 119 ? 11.087 -10.100 -21.571 1.00 95.75 119 ASN A C 1
ATOM 930 O O . ASN A 1 119 ? 9.880 -10.083 -21.314 1.00 95.75 119 ASN A O 1
ATOM 934 N N . ILE A 1 120 ? 11.973 -10.733 -20.808 1.00 96.06 120 ILE A N 1
ATOM 935 C CA . ILE A 1 120 ? 11.703 -11.270 -19.477 1.00 96.06 120 ILE A CA 1
ATOM 936 C C . ILE A 1 120 ? 12.496 -10.434 -18.471 1.00 96.06 120 ILE A C 1
ATOM 938 O O . ILE A 1 120 ? 13.700 -10.223 -18.631 1.00 96.06 120 ILE A O 1
ATOM 942 N N . PHE A 1 121 ? 11.808 -9.976 -17.433 1.00 95.94 121 PHE A N 1
ATOM 943 C CA . PHE A 1 121 ? 12.363 -9.276 -16.283 1.00 95.94 121 PHE A CA 1
ATOM 944 C C . PHE A 1 121 ? 12.404 -10.269 -15.127 1.00 95.94 121 PHE A C 1
ATOM 946 O O . PHE A 1 121 ? 11.350 -10.753 -14.725 1.00 95.94 121 PHE A O 1
ATOM 953 N N . ILE A 1 122 ? 13.594 -10.599 -14.623 1.00 94.88 122 ILE A N 1
ATOM 954 C CA . ILE A 1 122 ? 13.774 -11.561 -13.524 1.00 94.88 122 ILE A CA 1
ATOM 955 C C . ILE A 1 122 ? 14.499 -10.873 -12.382 1.00 94.88 122 ILE A C 1
ATOM 957 O O . ILE A 1 122 ? 15.662 -10.492 -12.518 1.00 94.88 122 ILE A O 1
ATOM 961 N N . SER A 1 123 ? 13.811 -10.721 -11.263 1.00 92.56 123 SER A N 1
ATOM 962 C CA . SER A 1 123 ? 14.347 -10.174 -10.028 1.00 92.56 123 SER A CA 1
ATOM 963 C C . SER A 1 123 ? 14.988 -11.283 -9.200 1.00 92.56 123 SER A C 1
ATOM 965 O O . SER A 1 123 ? 14.333 -12.250 -8.815 1.00 92.56 123 SER A O 1
ATOM 967 N N . ASN A 1 124 ? 16.282 -11.142 -8.920 1.00 84.12 124 ASN A N 1
ATOM 968 C CA . ASN A 1 124 ? 16.983 -12.043 -8.015 1.00 84.12 124 ASN A CA 1
ATOM 969 C C . ASN A 1 124 ? 16.848 -11.502 -6.589 1.00 84.12 124 ASN A C 1
ATOM 971 O O . ASN A 1 124 ? 17.648 -10.663 -6.165 1.00 84.12 124 ASN A O 1
ATOM 975 N N . GLU A 1 125 ? 15.835 -11.956 -5.854 1.00 67.56 125 GLU A N 1
ATOM 976 C CA . GLU A 1 125 ? 15.783 -11.721 -4.414 1.00 67.56 125 GLU A CA 1
ATOM 977 C C . GLU A 1 125 ? 16.742 -12.667 -3.695 1.00 67.56 125 GLU A C 1
ATOM 979 O O . GLU A 1 125 ? 16.695 -13.888 -3.854 1.00 67.56 125 GLU A O 1
ATOM 984 N N . VAL A 1 126 ? 17.617 -12.101 -2.864 1.00 56.81 126 VAL A N 1
ATOM 985 C CA . VAL A 1 126 ? 18.317 -12.893 -1.857 1.00 56.81 126 VAL A CA 1
ATOM 986 C C . VAL A 1 126 ? 17.313 -13.098 -0.737 1.00 56.81 126 VAL A C 1
ATOM 988 O O . VAL A 1 126 ? 17.188 -12.261 0.156 1.00 56.81 126 VAL A O 1
ATOM 991 N N . GLY A 1 127 ? 16.567 -14.200 -0.807 1.00 54.50 127 GLY A N 1
ATOM 992 C CA . GLY A 1 127 ? 15.862 -14.710 0.357 1.00 54.50 127 GLY A CA 1
ATOM 993 C C . GLY A 1 127 ? 16.901 -14.880 1.455 1.00 54.50 127 GLY A C 1
ATOM 994 O O . GLY A 1 127 ? 17.804 -15.707 1.326 1.00 54.50 127 GLY A O 1
ATOM 995 N N . GLY A 1 128 ? 16.842 -14.032 2.483 1.00 49.88 128 GLY A N 1
ATOM 996 C CA . GLY A 1 128 ? 17.710 -14.159 3.640 1.00 49.88 128 GLY A CA 1
ATOM 997 C C . GLY A 1 128 ? 17.501 -15.553 4.207 1.00 49.88 128 GLY A C 1
ATOM 998 O O . GLY A 1 128 ? 16.467 -15.826 4.812 1.00 49.88 128 GLY A O 1
ATOM 999 N N . PHE A 1 129 ? 18.450 -16.455 3.964 1.00 47.34 129 PHE A N 1
ATOM 1000 C CA . PHE A 1 129 ? 18.471 -17.739 4.633 1.00 47.34 129 PHE A CA 1
ATOM 1001 C C . PHE A 1 129 ? 18.824 -17.435 6.084 1.00 47.34 129 PHE A C 1
ATOM 1003 O O . PHE A 1 129 ? 19.993 -17.341 6.449 1.00 47.34 129 PHE A O 1
ATOM 1010 N N . TYR A 1 130 ? 17.804 -17.180 6.898 1.00 49.50 130 TYR A N 1
ATOM 1011 C CA . TYR A 1 130 ? 17.947 -17.180 8.339 1.00 49.50 130 TYR A CA 1
ATOM 1012 C C . TYR A 1 130 ? 17.980 -18.653 8.733 1.00 49.50 130 TYR A C 1
ATOM 1014 O O . TYR A 1 130 ? 16.925 -19.293 8.692 1.00 49.50 130 TYR A O 1
ATOM 1022 N N . PRO A 1 131 ? 19.149 -19.239 9.064 1.00 46.94 131 PRO A N 1
ATOM 1023 C CA . PRO A 1 131 ? 19.130 -20.538 9.707 1.00 46.94 131 PRO A CA 1
ATOM 1024 C C . PRO A 1 131 ? 18.215 -20.387 10.918 1.00 46.94 131 PRO A C 1
ATOM 1026 O O . PRO A 1 131 ? 18.383 -19.454 11.708 1.00 46.94 131 PRO A O 1
ATOM 1029 N N . LEU A 1 132 ? 17.203 -21.251 11.013 1.00 45.41 132 LEU A N 1
ATOM 1030 C CA . LEU A 1 132 ? 16.373 -21.349 12.202 1.00 45.41 132 LEU A CA 1
ATOM 1031 C C . LEU A 1 132 ? 17.339 -21.456 13.383 1.00 45.41 132 LEU A C 1
ATOM 1033 O O . LEU A 1 132 ? 18.016 -22.473 13.538 1.00 45.41 132 LEU A O 1
ATOM 1037 N N . ARG A 1 133 ? 17.462 -20.387 14.176 1.00 46.50 133 ARG A N 1
ATOM 1038 C CA . ARG A 1 133 ? 18.143 -20.458 15.464 1.00 46.50 133 ARG A CA 1
ATOM 1039 C C . ARG A 1 133 ? 17.266 -21.350 16.327 1.00 46.50 133 ARG A C 1
ATOM 1041 O O . ARG A 1 133 ? 16.285 -20.907 16.913 1.00 46.50 133 ARG A O 1
ATOM 1048 N N . GLY A 1 134 ? 17.580 -22.636 16.308 1.00 46.69 134 GLY A N 1
ATOM 1049 C CA . GLY A 1 134 ? 17.007 -23.624 17.193 1.00 46.69 134 GLY A CA 1
ATOM 1050 C C . GLY A 1 134 ? 17.440 -23.321 18.617 1.00 46.69 134 GLY A C 1
ATOM 1051 O O . GLY A 1 134 ? 18.475 -23.801 19.059 1.00 46.69 134 GLY A O 1
ATOM 1052 N N . ASP A 1 135 ? 16.646 -22.536 19.334 1.00 47.34 135 ASP A N 1
ATOM 1053 C CA . ASP A 1 135 ? 16.595 -22.622 20.795 1.00 47.34 135 ASP A CA 1
ATOM 1054 C C . ASP A 1 135 ? 15.165 -22.643 21.359 1.00 47.34 135 ASP A C 1
ATOM 1056 O O . ASP A 1 135 ? 14.966 -22.990 22.521 1.00 47.34 135 ASP A O 1
ATOM 1060 N N . SER A 1 136 ? 14.139 -22.383 20.544 1.00 49.47 136 SER A N 1
ATOM 1061 C CA . SER A 1 136 ? 12.786 -22.170 21.071 1.00 49.47 136 SER A CA 1
ATOM 1062 C C . SER A 1 136 ? 11.977 -23.456 21.288 1.00 49.47 136 SER A C 1
ATOM 1064 O O . SER A 1 136 ? 10.884 -23.404 21.843 1.00 49.47 136 SER A O 1
ATOM 1066 N N . THR A 1 137 ? 12.485 -24.625 20.880 1.00 46.53 137 THR A N 1
ATOM 1067 C CA . THR A 1 137 ? 11.784 -25.915 21.044 1.00 46.53 137 THR A CA 1
ATOM 1068 C C . THR A 1 137 ? 12.193 -26.688 22.296 1.00 46.53 137 THR A C 1
ATOM 1070 O O . THR A 1 137 ? 11.624 -27.745 22.555 1.00 46.53 137 THR A O 1
ATOM 1073 N N . GLY A 1 138 ? 13.182 -26.223 23.072 1.00 49.22 138 GLY A N 1
ATOM 1074 C CA . GLY A 1 138 ? 13.665 -26.956 24.251 1.00 49.22 138 GLY A CA 1
ATOM 1075 C C . GLY A 1 138 ? 14.236 -28.351 23.938 1.00 49.22 138 GLY A C 1
ATOM 1076 O O . GLY A 1 138 ? 14.457 -29.143 24.848 1.00 49.22 138 GLY A O 1
ATOM 1077 N N . THR A 1 139 ? 14.483 -28.671 22.662 1.00 51.28 139 THR A N 1
ATOM 1078 C CA . THR A 1 139 ? 14.906 -30.006 22.205 1.00 51.28 139 THR A CA 1
ATOM 1079 C C . THR A 1 139 ? 16.406 -30.261 22.350 1.00 51.28 139 THR A C 1
ATOM 1081 O O . THR A 1 139 ? 16.867 -31.343 22.001 1.00 51.28 139 THR A O 1
ATOM 1084 N N . GLY A 1 140 ? 17.183 -29.295 22.856 1.00 47.94 140 GLY A N 1
ATOM 1085 C CA . GLY A 1 140 ? 18.605 -29.489 23.165 1.00 47.94 140 GLY A CA 1
ATOM 1086 C C . GLY A 1 140 ? 19.493 -29.807 21.957 1.00 47.94 140 GLY A C 1
ATOM 1087 O O . GLY A 1 140 ? 20.605 -30.296 22.138 1.00 47.94 140 GLY A O 1
ATOM 1088 N N . ILE A 1 141 ? 19.033 -29.544 20.729 1.00 50.31 141 ILE A N 1
ATOM 1089 C CA . ILE A 1 141 ? 19.862 -29.718 19.534 1.00 50.31 141 ILE A CA 1
ATOM 1090 C C . ILE A 1 141 ? 20.776 -28.497 19.431 1.00 50.31 141 ILE A C 1
ATOM 1092 O O . ILE A 1 141 ? 20.383 -27.453 18.916 1.00 50.31 141 ILE A O 1
ATOM 1096 N N . ALA A 1 142 ? 21.991 -28.626 19.962 1.00 49.62 142 ALA A N 1
ATOM 1097 C CA . ALA A 1 142 ? 23.048 -27.650 19.757 1.00 49.62 142 ALA A CA 1
ATOM 1098 C C . ALA A 1 142 ? 23.349 -27.555 18.255 1.00 49.62 142 ALA A C 1
ATOM 1100 O O . ALA A 1 142 ? 23.771 -28.534 17.638 1.00 49.62 142 ALA A O 1
ATOM 1101 N N . ILE A 1 143 ? 23.115 -26.385 17.658 1.00 56.00 143 ILE A N 1
ATOM 1102 C CA . ILE A 1 143 ? 23.625 -26.101 16.317 1.00 56.00 143 ILE A CA 1
ATOM 1103 C C . ILE A 1 143 ? 25.154 -26.028 16.456 1.00 56.00 143 ILE A C 1
ATOM 1105 O O . ILE A 1 143 ? 25.625 -25.242 17.284 1.00 56.00 143 ILE A O 1
ATOM 1109 N N . PRO A 1 144 ? 25.931 -26.849 15.725 1.00 53.00 144 PRO A N 1
ATOM 1110 C CA . PRO A 1 144 ? 27.387 -26.774 15.769 1.00 53.00 144 PRO A CA 1
ATOM 1111 C C . PRO A 1 144 ? 27.863 -25.369 15.378 1.00 53.00 144 PRO A C 1
ATOM 1113 O O . PRO A 1 144 ? 27.167 -24.647 14.660 1.00 53.00 144 PRO A O 1
ATOM 1116 N N . GLU A 1 145 ? 29.035 -24.981 15.886 1.00 56.31 145 GLU A N 1
ATOM 1117 C CA . GLU A 1 145 ? 29.651 -23.673 15.642 1.00 56.31 145 GLU A CA 1
ATOM 1118 C C . GLU A 1 145 ? 29.618 -23.299 14.151 1.00 56.31 145 GLU A C 1
ATOM 1120 O O . GLU A 1 145 ? 29.691 -24.164 13.271 1.00 56.31 145 GLU A O 1
ATOM 1125 N N . ALA A 1 146 ? 29.477 -21.995 13.883 1.00 55.66 146 ALA A N 1
ATOM 1126 C CA . ALA A 1 146 ? 29.150 -21.415 12.576 1.00 55.66 146 ALA A CA 1
ATOM 1127 C C . ALA A 1 146 ? 30.021 -21.913 11.404 1.00 55.66 146 ALA A C 1
ATOM 1129 O O . ALA A 1 146 ? 29.572 -21.878 10.259 1.00 55.66 146 ALA A O 1
ATOM 1130 N N . ASP A 1 147 ? 31.212 -22.431 11.697 1.00 54.00 147 ASP A N 1
ATOM 1131 C CA . ASP A 1 147 ? 32.204 -22.914 10.739 1.00 54.00 147 ASP A CA 1
ATOM 1132 C C . ASP A 1 147 ? 31.883 -24.301 10.142 1.00 54.00 147 ASP A C 1
ATOM 1134 O O . ASP A 1 147 ? 32.503 -24.706 9.162 1.00 54.00 147 ASP A O 1
ATOM 1138 N N . SER A 1 148 ? 30.904 -25.037 10.688 1.00 54.22 148 SER A N 1
ATOM 1139 C CA . SER A 1 148 ? 30.463 -26.347 10.156 1.00 54.22 148 SER A CA 1
ATOM 1140 C C . SER A 1 148 ? 29.225 -26.275 9.254 1.00 54.22 148 SER A C 1
ATOM 1142 O O . SER A 1 148 ? 28.748 -27.299 8.761 1.00 54.22 148 SER A O 1
ATOM 1144 N N . LEU A 1 149 ? 28.671 -25.080 9.043 1.00 58.62 149 LEU A N 1
ATOM 1145 C CA . LEU A 1 149 ? 27.480 -24.888 8.224 1.00 58.62 149 LEU A CA 1
ATOM 1146 C C . LEU A 1 149 ? 27.894 -24.610 6.775 1.00 58.62 149 LEU A C 1
ATOM 1148 O O . LEU A 1 149 ? 28.532 -23.604 6.472 1.00 58.62 149 LEU A O 1
ATOM 1152 N N . ILE A 1 150 ? 27.506 -25.503 5.860 1.00 63.28 150 ILE A N 1
ATOM 1153 C CA . ILE A 1 150 ? 27.597 -25.259 4.417 1.00 63.28 150 ILE A CA 1
ATOM 1154 C C . ILE A 1 150 ? 26.550 -24.194 4.079 1.00 63.28 150 ILE A C 1
ATOM 1156 O O . ILE A 1 150 ? 25.400 -24.507 3.769 1.00 63.28 150 ILE A O 1
ATOM 1160 N N . TYR A 1 151 ? 26.930 -22.923 4.188 1.00 58.03 151 TYR A N 1
ATOM 1161 C CA . TYR A 1 151 ? 26.090 -21.832 3.721 1.00 58.03 151 TYR A CA 1
ATOM 1162 C C . TYR A 1 151 ? 26.110 -21.810 2.191 1.00 58.03 151 TYR A C 1
ATOM 1164 O O . TYR A 1 151 ? 27.197 -21.822 1.600 1.00 58.03 151 TYR A O 1
ATOM 1172 N N . PRO A 1 152 ? 24.945 -21.748 1.520 1.00 58.81 152 PRO A N 1
ATOM 1173 C CA . PRO A 1 152 ? 24.938 -21.374 0.118 1.00 58.81 152 PRO A CA 1
ATOM 1174 C C . PRO A 1 152 ? 25.634 -20.009 -0.017 1.00 58.81 152 PRO A C 1
ATOM 1176 O O . PRO A 1 152 ? 25.460 -19.148 0.853 1.00 58.81 152 PRO A O 1
ATOM 1179 N N . PRO A 1 153 ? 26.446 -19.800 -1.067 1.00 55.78 153 PRO A N 1
ATOM 1180 C CA . PRO A 1 153 ? 27.129 -18.532 -1.268 1.00 55.78 153 PRO A CA 1
ATOM 1181 C C . PRO A 1 153 ? 26.105 -17.396 -1.260 1.00 55.78 153 PRO A C 1
ATOM 1183 O O . PRO A 1 153 ? 25.154 -17.392 -2.042 1.00 55.78 153 PRO A O 1
ATOM 1186 N N . ILE A 1 154 ? 26.289 -16.433 -0.355 1.00 55.78 154 ILE A N 1
ATOM 1187 C CA . ILE A 1 154 ? 25.481 -15.216 -0.328 1.00 55.78 154 ILE A CA 1
ATOM 1188 C C . ILE A 1 154 ? 25.851 -14.436 -1.583 1.00 55.78 154 ILE A C 1
ATOM 1190 O O . ILE A 1 154 ? 26.952 -13.898 -1.672 1.00 55.78 154 ILE A O 1
ATOM 1194 N N . TYR A 1 155 ? 24.956 -14.392 -2.567 1.00 55.25 155 TYR A N 1
ATOM 1195 C CA . TYR A 1 155 ? 25.154 -13.584 -3.765 1.00 55.25 155 TYR A CA 1
ATOM 1196 C C . TYR A 1 155 ? 24.847 -12.120 -3.421 1.00 55.25 155 TYR A C 1
ATOM 1198 O O . TYR A 1 155 ? 23.685 -11.778 -3.222 1.00 55.25 155 TYR A O 1
ATOM 1206 N N . PRO A 1 156 ? 25.845 -11.222 -3.356 1.00 55.44 156 PRO A N 1
ATOM 1207 C CA . PRO A 1 156 ? 25.662 -9.868 -2.825 1.00 55.44 156 PRO A CA 1
ATOM 1208 C C . PRO A 1 156 ? 24.966 -8.905 -3.804 1.00 55.44 156 PRO A C 1
ATOM 1210 O O . PRO A 1 156 ? 24.942 -7.701 -3.571 1.00 55.44 156 PRO A O 1
ATOM 1213 N N . GLN A 1 157 ? 24.455 -9.396 -4.934 1.00 57.81 157 GLN A N 1
ATOM 1214 C CA . GLN A 1 157 ? 23.962 -8.568 -6.035 1.00 57.81 157 GLN A CA 1
ATOM 1215 C C . GLN A 1 157 ? 22.480 -8.862 -6.275 1.00 57.81 157 GLN A C 1
ATOM 1217 O O . GLN A 1 157 ? 22.118 -9.659 -7.143 1.00 57.81 157 GLN A O 1
ATOM 1222 N N . THR A 1 158 ? 21.625 -8.207 -5.496 1.00 77.25 158 THR A N 1
ATOM 1223 C CA . THR A 1 158 ? 20.188 -8.117 -5.748 1.00 77.25 158 THR A CA 1
ATOM 1224 C C . THR A 1 158 ? 19.942 -7.215 -6.958 1.00 77.25 158 THR A C 1
ATOM 1226 O O . THR A 1 158 ? 19.962 -5.989 -6.873 1.00 77.25 158 THR A O 1
ATOM 1229 N N . GLN A 1 159 ? 19.751 -7.827 -8.123 1.00 90.50 159 GLN A N 1
ATOM 1230 C CA . GLN A 1 159 ? 19.524 -7.123 -9.386 1.00 90.50 159 GLN A CA 1
ATOM 1231 C C . GLN A 1 159 ? 18.383 -7.770 -10.164 1.00 90.50 159 GLN A C 1
ATOM 1233 O O . GLN A 1 159 ? 18.191 -8.986 -10.115 1.00 90.50 159 GLN A O 1
ATOM 1238 N N . THR A 1 160 ? 17.686 -6.957 -10.948 1.00 94.31 160 THR A N 1
ATOM 1239 C CA . THR A 1 160 ? 16.713 -7.422 -11.933 1.00 94.31 160 THR A CA 1
ATOM 1240 C C . THR A 1 160 ? 17.416 -7.574 -13.274 1.00 94.31 160 THR A C 1
ATOM 1242 O O . THR A 1 160 ? 18.000 -6.626 -13.799 1.00 94.31 160 THR A O 1
ATOM 1245 N N . GLN A 1 161 ? 17.410 -8.783 -13.821 1.00 94.56 161 GLN A N 1
ATOM 1246 C CA . GLN A 1 161 ? 17.940 -9.095 -15.143 1.00 94.56 161 GLN A CA 1
ATOM 1247 C C . GLN A 1 161 ? 16.890 -8.811 -16.209 1.00 94.56 161 GLN A C 1
ATOM 1249 O O . GLN A 1 161 ? 15.724 -9.150 -16.025 1.00 94.56 161 GLN A O 1
ATOM 1254 N N . ILE A 1 162 ? 17.319 -8.243 -17.335 1.00 96.25 162 ILE A N 1
ATOM 1255 C CA . ILE A 1 162 ? 16.472 -8.055 -18.512 1.00 96.25 162 ILE A CA 1
ATOM 1256 C C . ILE A 1 162 ? 16.999 -8.962 -19.619 1.00 96.25 162 ILE A C 1
ATOM 1258 O O . ILE A 1 162 ? 18.136 -8.807 -20.078 1.00 96.25 162 ILE A O 1
ATOM 1262 N N . ILE A 1 163 ? 16.184 -9.923 -20.035 1.00 95.81 163 ILE A N 1
ATOM 1263 C CA . ILE A 1 163 ? 16.522 -10.931 -21.038 1.00 95.81 163 ILE A CA 1
ATOM 1264 C C . ILE A 1 163 ? 15.645 -10.683 -22.261 1.00 95.81 163 ILE A C 1
ATOM 1266 O O . ILE A 1 163 ? 14.427 -10.745 -22.145 1.00 95.81 163 ILE A O 1
ATOM 1270 N N . ASN A 1 164 ? 16.240 -10.435 -23.427 1.00 95.62 164 ASN A N 1
ATOM 1271 C CA . ASN A 1 164 ? 15.510 -10.504 -24.690 1.00 95.62 164 ASN A CA 1
ATOM 1272 C C . ASN A 1 164 ? 15.215 -11.977 -24.948 1.00 95.62 164 ASN A C 1
ATOM 1274 O O . ASN A 1 164 ? 16.152 -12.749 -25.131 1.00 95.62 164 ASN A O 1
ATOM 1278 N N . ALA A 1 165 ? 13.949 -12.370 -24.880 1.00 91.31 165 ALA A N 1
ATOM 1279 C CA . ALA A 1 165 ? 13.531 -13.765 -24.930 1.00 91.31 165 ALA A CA 1
ATOM 1280 C C . ALA A 1 165 ? 13.002 -14.172 -26.308 1.00 91.31 165 ALA A C 1
ATOM 1282 O O . ALA A 1 165 ? 13.161 -15.328 -26.702 1.00 91.31 165 ALA A O 1
ATOM 1283 N N . PHE A 1 166 ? 12.395 -13.232 -27.041 1.00 88.06 166 PHE A N 1
ATOM 1284 C CA . PHE A 1 166 ? 11.794 -13.502 -28.342 1.00 88.06 166 PHE A CA 1
ATOM 1285 C C . PHE A 1 166 ? 12.222 -12.491 -29.418 1.00 88.06 166 PHE A C 1
ATOM 1287 O O . PHE A 1 166 ? 12.166 -11.283 -29.180 1.00 88.06 166 PHE A O 1
ATOM 1294 N N . PRO A 1 167 ? 12.576 -12.966 -30.630 1.00 90.62 167 PRO A N 1
ATOM 1295 C CA . PRO A 1 167 ? 12.623 -14.376 -31.048 1.00 90.62 167 PRO A CA 1
ATOM 1296 C C . PRO A 1 167 ? 13.774 -15.158 -30.383 1.00 90.62 167 PRO A C 1
ATOM 1298 O O . PRO A 1 167 ? 14.803 -14.584 -30.047 1.00 90.62 167 PRO A O 1
ATOM 1301 N N . VAL A 1 168 ? 13.622 -16.482 -30.228 1.00 88.06 168 VAL A N 1
ATOM 1302 C CA . VAL A 1 168 ? 14.597 -17.344 -29.514 1.00 88.06 168 VAL A CA 1
ATOM 1303 C C . VAL A 1 168 ? 16.003 -17.281 -30.127 1.00 88.06 168 VAL A C 1
ATOM 1305 O O . VAL A 1 168 ? 16.993 -17.389 -29.412 1.00 88.06 168 VAL A O 1
ATOM 1308 N N . ALA A 1 169 ? 16.109 -17.052 -31.440 1.00 93.31 169 ALA A N 1
ATOM 1309 C CA . ALA A 1 169 ? 17.393 -16.870 -32.122 1.00 93.31 169 ALA A CA 1
ATOM 1310 C C . ALA A 1 169 ? 18.184 -15.638 -31.628 1.00 93.31 169 ALA A C 1
ATOM 1312 O O . ALA A 1 169 ? 19.396 -15.581 -31.804 1.00 93.31 169 ALA A O 1
ATOM 1313 N N . GLU A 1 170 ? 17.509 -14.672 -30.999 1.00 91.38 170 GLU A N 1
ATOM 1314 C CA . GLU A 1 170 ? 18.089 -13.451 -30.430 1.00 91.38 170 GLU A CA 1
ATOM 1315 C C . GLU A 1 170 ? 18.168 -13.493 -28.892 1.00 91.38 170 GLU A C 1
ATOM 1317 O O . GLU A 1 170 ? 18.414 -12.461 -28.250 1.00 91.38 170 GLU A O 1
ATOM 1322 N N . LEU A 1 171 ? 17.961 -14.678 -28.296 1.00 94.81 171 LEU A N 1
ATOM 1323 C CA . LEU A 1 171 ? 17.974 -14.878 -26.851 1.00 94.81 171 LEU A CA 1
ATOM 1324 C C . LEU A 1 171 ? 19.281 -14.356 -26.253 1.00 94.81 171 LEU A C 1
ATOM 1326 O O . LEU A 1 171 ? 20.368 -14.864 -26.529 1.00 94.81 171 LEU A O 1
ATOM 1330 N N . SER A 1 172 ? 19.177 -13.326 -25.421 1.00 94.25 172 SER A N 1
ATOM 1331 C CA . SER A 1 172 ? 20.353 -12.676 -24.853 1.00 94.25 172 SER A CA 1
ATOM 1332 C C . SER A 1 172 ? 20.014 -11.854 -23.619 1.00 94.25 172 SER A C 1
ATOM 1334 O O . SER A 1 172 ? 18.945 -11.251 -23.500 1.00 94.25 172 SER A O 1
ATOM 1336 N N . LYS A 1 173 ? 20.967 -11.774 -22.688 1.00 93.12 173 LYS A N 1
ATOM 1337 C CA . LYS A 1 173 ? 20.902 -10.800 -21.598 1.00 93.12 173 LYS A CA 1
ATOM 1338 C C . LYS A 1 173 ? 21.100 -9.403 -22.187 1.00 93.12 173 LYS A C 1
ATOM 1340 O O . LYS A 1 173 ? 22.165 -9.095 -22.711 1.00 93.12 173 LYS A O 1
ATOM 1345 N N . THR A 1 174 ? 20.061 -8.582 -22.110 1.00 92.75 174 THR A N 1
ATOM 1346 C CA . THR A 1 174 ? 19.991 -7.279 -22.786 1.00 92.75 174 THR A CA 1
ATOM 1347 C C . THR A 1 174 ? 20.337 -6.125 -21.860 1.00 92.75 174 THR A C 1
ATOM 1349 O O . THR A 1 174 ? 20.964 -5.163 -22.291 1.00 92.75 174 THR A O 1
ATOM 1352 N N . GLY A 1 175 ? 19.984 -6.236 -20.582 1.00 93.31 175 GLY A N 1
ATOM 1353 C CA . GLY A 1 175 ? 20.248 -5.193 -19.603 1.00 93.31 175 GLY A CA 1
ATOM 1354 C C . GLY A 1 175 ? 20.087 -5.686 -18.177 1.00 93.31 175 GLY A C 1
ATOM 1355 O O . GLY A 1 175 ? 19.873 -6.875 -17.913 1.00 93.31 175 GLY A O 1
ATOM 1356 N N . LYS A 1 176 ? 20.222 -4.751 -17.244 1.00 94.81 176 LYS A N 1
ATOM 1357 C CA . LYS A 1 176 ? 20.017 -4.985 -15.819 1.00 94.81 176 LYS A CA 1
ATOM 1358 C C . LYS A 1 176 ? 19.504 -3.720 -15.145 1.00 94.81 176 LYS A C 1
ATOM 1360 O O . LYS A 1 176 ? 19.790 -2.616 -15.599 1.00 94.81 176 LYS A O 1
ATOM 1365 N N . ILE A 1 177 ? 18.794 -3.903 -14.043 1.00 95.19 177 ILE A N 1
ATOM 1366 C CA . ILE A 1 177 ? 18.437 -2.852 -13.098 1.00 95.19 177 ILE A CA 1
ATOM 1367 C C . ILE A 1 177 ? 19.092 -3.242 -11.777 1.00 95.19 177 ILE A C 1
ATOM 1369 O O . ILE A 1 177 ? 18.873 -4.353 -11.289 1.00 95.19 177 ILE A O 1
ATOM 1373 N N . ASP A 1 178 ? 19.889 -2.347 -11.198 1.00 92.00 178 ASP A N 1
ATOM 1374 C CA . ASP A 1 178 ? 20.618 -2.578 -9.941 1.00 92.00 178 ASP A CA 1
ATOM 1375 C C . ASP A 1 178 ? 19.680 -2.469 -8.710 1.00 92.00 178 ASP A C 1
ATOM 1377 O O . ASP A 1 178 ? 19.946 -1.760 -7.741 1.00 92.00 178 ASP A O 1
ATOM 1381 N N . MET A 1 179 ? 18.519 -3.127 -8.795 1.00 90.81 179 MET A N 1
ATOM 1382 C CA . MET A 1 179 ? 17.487 -3.262 -7.767 1.00 90.81 179 MET A CA 1
ATOM 1383 C C . MET A 1 179 ? 16.788 -4.617 -7.931 1.00 90.81 179 MET A C 1
ATOM 1385 O O . MET A 1 179 ? 16.527 -5.041 -9.058 1.00 90.81 179 MET A O 1
ATOM 1389 N N . SER A 1 180 ? 16.431 -5.258 -6.820 1.00 90.50 180 SER A N 1
ATOM 1390 C CA . SER A 1 180 ? 15.505 -6.395 -6.778 1.00 90.50 180 SER A CA 1
ATOM 1391 C C . SER A 1 180 ? 14.240 -6.026 -6.003 1.00 90.50 180 SER A C 1
ATOM 1393 O O . SER A 1 180 ? 14.213 -5.048 -5.252 1.00 90.50 180 SER A O 1
ATOM 1395 N N . GLY A 1 181 ? 13.222 -6.846 -6.180 1.00 91.50 181 GLY A N 1
ATOM 1396 C CA . GLY A 1 181 ? 11.933 -6.813 -5.504 1.00 91.50 181 GLY A CA 1
ATOM 1397 C C . GLY A 1 181 ? 10.900 -7.594 -6.309 1.00 91.50 181 GLY A C 1
ATOM 1398 O O . GLY A 1 181 ? 11.189 -8.032 -7.429 1.00 91.50 181 GLY A O 1
ATOM 1399 N N . GLU A 1 182 ? 9.688 -7.720 -5.791 1.00 94.19 182 GLU A N 1
ATOM 1400 C CA . GLU A 1 182 ? 8.551 -8.067 -6.638 1.00 94.19 182 GLU A CA 1
ATOM 1401 C C . GLU A 1 182 ? 8.284 -6.934 -7.634 1.00 94.19 182 GLU A C 1
ATOM 1403 O O . GLU A 1 182 ? 8.618 -5.768 -7.401 1.00 94.19 182 GLU A O 1
ATOM 1408 N N . MET A 1 183 ? 7.687 -7.261 -8.772 1.00 96.00 183 MET A N 1
ATOM 1409 C CA . MET A 1 183 ? 7.511 -6.324 -9.870 1.00 96.00 183 MET A CA 1
ATOM 1410 C C . MET A 1 183 ? 6.084 -6.324 -10.390 1.00 96.00 183 MET A C 1
ATOM 1412 O O . MET A 1 183 ? 5.401 -7.343 -10.382 1.00 96.00 183 MET A O 1
ATOM 1416 N N . LEU A 1 184 ? 5.662 -5.177 -10.915 1.00 96.12 184 LEU A N 1
ATOM 1417 C CA . LEU A 1 184 ? 4.459 -5.011 -11.726 1.00 96.12 184 LEU A CA 1
ATOM 1418 C C . LEU A 1 184 ? 4.826 -4.272 -13.013 1.00 96.12 184 LEU A C 1
ATOM 1420 O O . LEU A 1 184 ? 5.606 -3.319 -12.991 1.00 96.12 184 LEU A O 1
ATOM 1424 N N . LEU A 1 185 ? 4.260 -4.702 -14.139 1.00 95.62 185 LEU A N 1
ATOM 1425 C CA . LEU A 1 185 ? 4.578 -4.155 -15.456 1.00 95.62 185 LEU A CA 1
ATOM 1426 C C . LEU A 1 185 ? 3.407 -3.335 -16.015 1.00 95.62 185 LEU A C 1
ATOM 1428 O O . LEU A 1 185 ? 2.282 -3.818 -16.120 1.00 95.62 185 LEU A O 1
ATOM 1432 N N . PHE A 1 186 ? 3.696 -2.101 -16.426 1.00 95.44 186 PHE A N 1
ATOM 1433 C CA . PHE A 1 186 ? 2.739 -1.144 -16.977 1.00 95.44 186 PHE A CA 1
ATOM 1434 C C . PHE A 1 186 ? 3.254 -0.588 -18.307 1.00 95.44 186 PHE A C 1
ATOM 1436 O O . PHE A 1 186 ? 3.883 0.470 -18.361 1.00 95.44 186 PHE A O 1
ATOM 1443 N N . GLY A 1 187 ? 3.010 -1.308 -19.404 1.00 93.62 187 GLY A N 1
ATOM 1444 C CA . GLY A 1 187 ? 3.503 -0.916 -20.725 1.00 93.62 187 GLY A CA 1
ATOM 1445 C C . GLY A 1 187 ? 5.031 -0.826 -20.742 1.00 93.62 187 G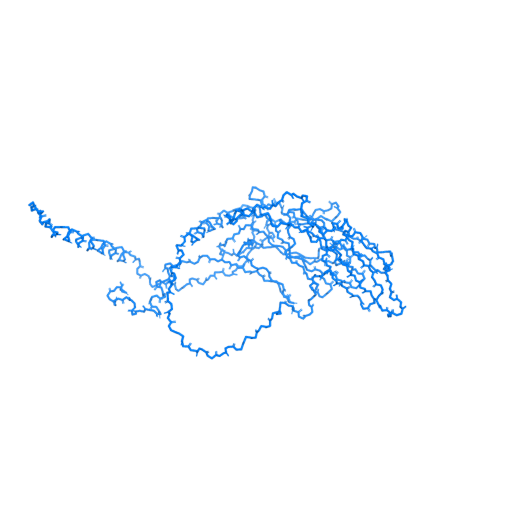LY A C 1
ATOM 1446 O O . GLY A 1 187 ? 5.704 -1.849 -20.727 1.00 93.62 187 GLY A O 1
ATOM 1447 N N . LYS A 1 188 ? 5.574 0.397 -20.755 1.00 95.75 188 LYS A N 1
ATOM 1448 C CA . LYS A 1 188 ? 7.026 0.661 -20.734 1.00 95.75 188 LYS A CA 1
ATOM 1449 C C . LYS A 1 188 ? 7.565 1.040 -19.355 1.00 95.75 188 LYS A C 1
ATOM 1451 O O . LYS A 1 188 ? 8.702 1.492 -19.247 1.00 95.75 188 LYS A O 1
ATOM 1456 N N . THR A 1 189 ? 6.764 0.886 -18.308 1.00 97.88 189 THR A N 1
ATOM 1457 C CA . THR A 1 189 ? 7.186 1.161 -16.939 1.00 97.88 189 THR A CA 1
ATOM 1458 C C . THR A 1 189 ? 7.150 -0.109 -16.111 1.00 97.88 189 THR A C 1
ATOM 1460 O O . THR A 1 189 ? 6.101 -0.728 -15.947 1.00 97.88 189 THR A O 1
ATOM 1463 N N . LEU A 1 190 ? 8.303 -0.482 -15.568 1.00 97.56 190 LEU A N 1
ATOM 1464 C CA . LEU A 1 190 ? 8.437 -1.555 -14.595 1.00 97.56 190 LEU A CA 1
ATOM 1465 C C . LEU A 1 190 ? 8.452 -0.936 -13.197 1.00 97.56 190 LEU A C 1
ATOM 1467 O O . LEU A 1 190 ? 9.321 -0.121 -12.885 1.00 97.56 190 LEU A O 1
ATOM 1471 N N . VAL A 1 191 ? 7.482 -1.297 -12.364 1.00 98.00 191 VAL A N 1
ATOM 1472 C CA . VAL A 1 191 ? 7.431 -0.883 -10.961 1.00 98.00 191 VAL A CA 1
ATOM 1473 C C . VAL A 1 191 ? 8.050 -1.983 -10.115 1.00 98.00 191 VAL A C 1
ATOM 1475 O O . VAL A 1 191 ? 7.532 -3.094 -10.098 1.00 98.00 191 VAL A O 1
ATOM 1478 N N . ILE A 1 192 ? 9.132 -1.663 -9.410 1.00 96.56 192 ILE A N 1
ATOM 1479 C CA . ILE A 1 192 ? 9.818 -2.558 -8.473 1.00 96.56 192 ILE A CA 1
ATOM 1480 C C . ILE A 1 192 ? 9.381 -2.206 -7.050 1.00 96.56 192 ILE A C 1
ATOM 1482 O O . ILE A 1 192 ? 9.446 -1.045 -6.632 1.00 96.56 192 ILE A O 1
ATOM 1486 N N . LEU A 1 193 ? 8.937 -3.216 -6.313 1.00 95.25 193 LEU A N 1
ATOM 1487 C CA . LEU A 1 193 ? 8.354 -3.124 -4.984 1.00 95.25 193 LEU A CA 1
ATOM 1488 C C . LEU A 1 193 ? 9.368 -3.664 -3.972 1.00 95.25 193 LEU A C 1
ATOM 1490 O O . LEU A 1 193 ? 9.740 -4.833 -4.011 1.00 95.25 193 LEU A O 1
ATOM 1494 N N . ARG A 1 194 ? 9.836 -2.802 -3.067 1.00 91.75 194 ARG A N 1
ATOM 1495 C CA . ARG A 1 194 ? 10.731 -3.174 -1.965 1.00 91.75 194 ARG A CA 1
ATOM 1496 C C . ARG A 1 194 ? 10.065 -2.910 -0.626 1.00 91.75 194 ARG A C 1
ATOM 1498 O O . ARG A 1 194 ? 9.084 -2.177 -0.536 1.00 91.75 194 ARG A O 1
ATOM 1505 N N . SER A 1 195 ? 10.667 -3.440 0.432 1.00 88.50 195 SER A N 1
ATOM 1506 C CA . SER A 1 195 ? 10.188 -3.291 1.810 1.00 88.50 195 SER A CA 1
ATOM 1507 C C . SER A 1 195 ? 10.122 -1.846 2.318 1.00 88.50 195 SER A C 1
ATOM 1509 O O . SER A 1 195 ? 9.445 -1.607 3.309 1.00 88.50 195 SER A O 1
ATOM 1511 N N . ASN A 1 196 ? 10.807 -0.895 1.676 1.00 90.94 196 ASN A N 1
ATOM 1512 C CA . ASN A 1 196 ? 10.869 0.508 2.103 1.00 90.94 196 ASN A CA 1
ATOM 1513 C C . ASN A 1 196 ? 10.616 1.535 0.989 1.00 90.94 196 ASN A C 1
ATOM 1515 O O . ASN A 1 196 ? 10.682 2.739 1.238 1.00 90.94 196 ASN A O 1
ATOM 1519 N N . LYS A 1 197 ? 10.407 1.095 -0.256 1.00 94.69 197 LYS A N 1
ATOM 1520 C CA . LYS A 1 197 ? 10.087 2.004 -1.358 1.00 94.69 197 LYS A CA 1
ATOM 1521 C C . LYS A 1 197 ? 9.472 1.303 -2.555 1.00 94.69 197 LYS A C 1
ATOM 1523 O O . LYS A 1 197 ? 9.724 0.124 -2.797 1.00 94.69 197 LYS A O 1
ATOM 1528 N N . LEU A 1 198 ? 8.753 2.078 -3.355 1.00 97.25 198 LEU A N 1
ATOM 1529 C CA . LEU A 1 198 ? 8.318 1.706 -4.699 1.00 97.25 198 LEU A CA 1
ATOM 1530 C C . LEU A 1 198 ? 9.151 2.492 -5.709 1.00 97.25 198 LEU A C 1
ATOM 1532 O O . LEU A 1 198 ? 9.379 3.689 -5.523 1.00 97.25 198 LEU A O 1
ATOM 1536 N N . THR A 1 199 ? 9.609 1.853 -6.778 1.00 97.69 199 THR A N 1
ATOM 1537 C CA . THR A 1 199 ? 10.452 2.511 -7.782 1.00 97.69 199 THR A CA 1
ATOM 1538 C C . THR A 1 199 ? 9.930 2.239 -9.183 1.00 97.69 199 THR A C 1
ATOM 1540 O O . THR A 1 199 ? 9.835 1.086 -9.591 1.00 97.69 199 THR A O 1
ATOM 1543 N N . GLY A 1 200 ? 9.618 3.300 -9.926 1.00 98.12 200 GLY A N 1
ATOM 1544 C CA . GLY A 1 200 ? 9.273 3.212 -11.340 1.00 98.12 200 GLY A CA 1
ATOM 1545 C C . GLY A 1 200 ? 10.513 3.313 -12.213 1.00 98.12 200 GLY A C 1
ATOM 1546 O O . GLY A 1 200 ? 11.326 4.230 -12.051 1.00 98.12 200 GLY A O 1
ATOM 1547 N N . VAL A 1 201 ? 10.642 2.387 -13.156 1.00 98.25 201 VAL A N 1
ATOM 1548 C CA . VAL A 1 201 ? 11.748 2.316 -14.110 1.00 98.25 201 VAL A CA 1
ATOM 1549 C C . VAL A 1 201 ? 11.191 2.330 -15.530 1.00 98.25 201 VAL A C 1
ATOM 1551 O O . VAL A 1 201 ? 10.387 1.474 -15.894 1.00 98.25 201 VAL A O 1
ATOM 1554 N N . ASP A 1 202 ? 11.619 3.297 -16.336 1.00 98.00 202 ASP A N 1
ATOM 1555 C CA . ASP A 1 202 ? 11.394 3.306 -17.778 1.00 98.00 202 ASP A CA 1
ATOM 1556 C C . ASP A 1 202 ? 12.269 2.236 -18.438 1.00 98.00 202 ASP A C 1
ATOM 1558 O O . ASP A 1 202 ? 13.499 2.257 -18.334 1.00 98.00 202 ASP A O 1
ATOM 1562 N N . ILE A 1 203 ? 11.607 1.300 -19.110 1.00 97.00 203 ILE A N 1
ATOM 1563 C CA . ILE A 1 203 ? 12.196 0.165 -19.828 1.00 97.00 203 ILE A CA 1
ATOM 1564 C C . ILE A 1 203 ? 11.975 0.283 -21.345 1.00 97.00 203 ILE A C 1
ATOM 1566 O O . ILE A 1 203 ? 12.102 -0.701 -22.071 1.00 97.00 203 ILE A O 1
ATOM 1570 N N . SER A 1 204 ? 11.662 1.485 -21.847 1.00 96.31 204 SER A N 1
ATOM 1571 C CA . SER A 1 204 ? 11.544 1.764 -23.287 1.00 96.31 204 SER A CA 1
ATOM 1572 C C . SER A 1 204 ? 12.811 1.398 -24.069 1.00 96.31 204 SER A C 1
ATOM 1574 O O . SER A 1 204 ? 12.712 1.004 -25.231 1.00 96.31 204 SER A O 1
ATOM 1576 N N . ASP A 1 205 ? 13.981 1.518 -23.433 1.00 95.75 205 ASP A N 1
ATOM 1577 C CA . ASP A 1 205 ? 15.254 0.962 -23.895 1.00 95.75 205 ASP A CA 1
ATOM 1578 C C . ASP A 1 205 ? 15.749 -0.092 -22.884 1.00 95.75 205 ASP A C 1
ATOM 1580 O O . ASP A 1 205 ? 16.381 0.261 -21.885 1.00 95.75 205 ASP A O 1
ATOM 1584 N N . PRO A 1 206 ? 15.495 -1.392 -23.132 1.00 93.56 206 PRO A N 1
ATOM 1585 C CA . PRO A 1 206 ? 15.905 -2.481 -22.245 1.00 93.56 206 PRO A CA 1
ATOM 1586 C C . PRO A 1 206 ? 17.414 -2.560 -21.974 1.00 93.56 206 PRO A C 1
ATOM 1588 O O . PRO A 1 206 ? 17.817 -3.180 -20.992 1.00 93.56 206 PRO A O 1
ATOM 1591 N N . LYS A 1 207 ? 18.259 -1.963 -22.829 1.00 94.81 207 LYS A N 1
ATOM 1592 C CA . LYS A 1 207 ? 19.716 -1.919 -22.620 1.00 94.81 207 LYS A CA 1
ATOM 1593 C C . LYS A 1 207 ? 20.121 -0.853 -21.608 1.00 94.81 207 LYS A C 1
ATOM 1595 O O . LYS A 1 207 ? 21.137 -1.008 -20.938 1.00 94.81 207 LYS A O 1
ATOM 1600 N N . ASN A 1 208 ? 19.325 0.209 -21.497 1.00 95.94 208 ASN A N 1
ATOM 1601 C CA . ASN A 1 208 ? 19.592 1.369 -20.653 1.00 95.94 208 ASN A CA 1
ATOM 1602 C C . ASN A 1 208 ? 18.332 1.762 -19.860 1.00 95.94 208 ASN A C 1
ATOM 1604 O O . ASN A 1 208 ? 17.789 2.850 -20.085 1.00 95.94 208 ASN A O 1
ATOM 1608 N N . PRO A 1 209 ? 17.847 0.901 -18.945 1.00 96.94 209 PRO A N 1
ATOM 1609 C CA . PRO A 1 209 ? 16.680 1.215 -18.132 1.00 96.94 209 PRO A CA 1
ATOM 1610 C C . PRO A 1 209 ? 16.954 2.426 -17.230 1.00 96.94 209 PRO A C 1
ATOM 1612 O O . PRO A 1 209 ? 18.053 2.580 -16.692 1.00 96.94 209 PRO A O 1
ATOM 1615 N N . LYS A 1 210 ? 15.953 3.292 -17.046 1.00 97.50 210 LYS A N 1
ATOM 1616 C CA . LYS A 1 210 ? 16.101 4.549 -16.292 1.00 97.50 210 LYS A CA 1
ATOM 1617 C C . LYS A 1 210 ? 15.090 4.632 -15.167 1.00 97.50 210 LYS A C 1
ATOM 1619 O O . LYS A 1 210 ? 13.890 4.575 -15.405 1.00 97.50 210 LYS A O 1
ATOM 1624 N N . GLN A 1 211 ? 15.560 4.825 -13.939 1.00 97.44 211 GLN A N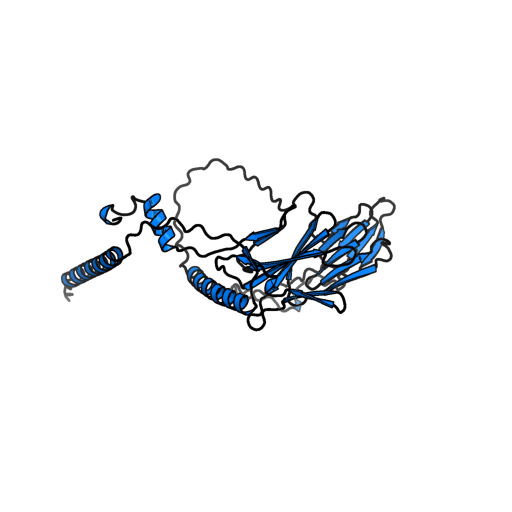 1
ATOM 1625 C CA . GLN A 1 211 ? 14.666 5.181 -12.842 1.00 97.44 211 GLN A CA 1
ATOM 1626 C C . GLN A 1 211 ? 14.015 6.539 -13.138 1.00 97.44 211 GLN A C 1
ATOM 1628 O O . GLN A 1 211 ? 14.714 7.513 -13.412 1.00 97.44 211 GLN A O 1
ATOM 1633 N N . ILE A 1 212 ? 12.686 6.595 -13.058 1.00 97.44 212 ILE A N 1
ATOM 1634 C CA . ILE A 1 212 ? 11.896 7.799 -13.353 1.00 97.44 212 ILE A CA 1
ATOM 1635 C C . ILE A 1 212 ? 11.246 8.405 -12.105 1.00 97.44 212 ILE A C 1
ATOM 1637 O O . ILE A 1 212 ? 11.086 9.620 -12.037 1.00 97.44 212 ILE A O 1
ATOM 1641 N N . TRP A 1 213 ? 10.921 7.596 -11.093 1.00 97.69 213 TRP A N 1
ATOM 1642 C CA . TRP A 1 213 ? 10.399 8.075 -9.809 1.00 97.69 213 TRP A CA 1
ATOM 1643 C C . TRP A 1 213 ? 10.663 7.072 -8.678 1.00 97.69 213 TRP A C 1
ATOM 1645 O O . TRP A 1 213 ? 10.892 5.885 -8.915 1.00 97.69 213 TRP A O 1
ATOM 1655 N N . SER A 1 214 ? 10.626 7.563 -7.437 1.00 97.25 214 SER A N 1
ATOM 1656 C CA . SER A 1 214 ? 10.720 6.765 -6.207 1.00 97.25 214 SER A CA 1
ATOM 1657 C C . SER A 1 214 ? 9.697 7.274 -5.196 1.00 97.25 214 SER A C 1
ATOM 1659 O O . SER A 1 214 ? 9.599 8.483 -4.983 1.00 97.25 214 SER A O 1
ATOM 1661 N N . LEU A 1 215 ? 8.945 6.353 -4.596 1.00 97.25 215 LEU A N 1
ATOM 1662 C CA . LEU A 1 215 ? 8.081 6.596 -3.445 1.00 97.25 215 LEU A CA 1
ATOM 1663 C C . LEU A 1 215 ? 8.668 5.862 -2.246 1.00 97.25 215 LEU A C 1
ATOM 1665 O O . LEU A 1 215 ? 8.462 4.658 -2.092 1.00 97.25 215 LEU A O 1
ATOM 1669 N N . ASP A 1 216 ? 9.411 6.583 -1.415 1.00 95.94 216 ASP A N 1
ATOM 1670 C CA . ASP A 1 216 ? 10.018 6.037 -0.204 1.00 95.94 216 ASP A CA 1
ATOM 1671 C C . ASP A 1 216 ? 9.010 6.068 0.955 1.00 95.94 216 ASP A C 1
ATOM 1673 O O . ASP A 1 216 ? 8.182 6.977 1.053 1.00 95.94 216 ASP A O 1
ATOM 1677 N N . PHE A 1 217 ? 9.059 5.078 1.840 1.00 94.12 217 PHE A N 1
ATOM 1678 C CA . PHE A 1 217 ? 8.218 5.018 3.031 1.00 94.12 217 PHE A CA 1
ATOM 1679 C C . PHE A 1 217 ? 8.985 4.406 4.207 1.00 94.12 217 PHE A C 1
ATOM 1681 O O . PHE A 1 217 ? 9.670 3.397 4.069 1.00 94.12 217 PHE A O 1
ATOM 1688 N N . ASP A 1 218 ? 8.848 5.030 5.378 1.00 86.12 218 ASP A N 1
ATOM 1689 C CA . ASP A 1 218 ? 9.558 4.655 6.602 1.00 86.12 218 ASP A CA 1
ATOM 1690 C C . ASP A 1 218 ? 8.549 4.182 7.650 1.00 86.12 218 ASP A C 1
ATOM 1692 O O . ASP A 1 218 ? 7.519 4.828 7.836 1.00 86.12 218 ASP A O 1
ATOM 1696 N N . ASN A 1 219 ? 8.853 3.089 8.359 1.00 79.12 219 ASN A N 1
ATOM 1697 C CA . ASN A 1 219 ? 7.987 2.498 9.397 1.00 79.12 219 ASN A CA 1
ATOM 1698 C C . ASN A 1 219 ? 6.572 2.117 8.914 1.00 79.12 219 ASN A C 1
ATOM 1700 O O . ASN A 1 219 ? 5.642 1.995 9.712 1.00 79.12 219 ASN A O 1
ATOM 1704 N N . ASN A 1 220 ? 6.433 1.909 7.605 1.00 88.50 220 ASN A N 1
ATOM 1705 C CA . ASN A 1 220 ? 5.205 1.514 6.935 1.00 88.50 220 ASN A CA 1
ATOM 1706 C C . ASN A 1 220 ? 5.447 0.183 6.227 1.00 88.50 220 ASN A C 1
ATOM 1708 O O . ASN A 1 220 ? 6.538 -0.051 5.709 1.00 88.50 220 ASN A O 1
ATOM 1712 N N . TYR A 1 221 ? 4.422 -0.655 6.156 1.00 90.56 221 TYR A N 1
ATOM 1713 C CA . TYR A 1 221 ? 4.502 -1.958 5.510 1.00 90.56 221 TYR A CA 1
ATOM 1714 C C . TYR A 1 221 ? 3.671 -1.958 4.234 1.00 90.56 221 TYR A C 1
ATOM 1716 O O . TYR A 1 221 ? 2.509 -1.547 4.238 1.00 90.56 221 TYR A O 1
ATOM 1724 N N . LEU A 1 222 ? 4.261 -2.433 3.140 1.00 92.00 222 LEU A N 1
ATOM 1725 C CA . LEU A 1 222 ? 3.515 -2.753 1.931 1.00 92.00 222 LEU A CA 1
ATOM 1726 C C . LEU A 1 222 ? 2.765 -4.069 2.171 1.00 92.00 222 LEU A C 1
ATOM 1728 O O . LEU A 1 222 ? 3.368 -5.135 2.124 1.00 92.00 222 LEU A O 1
ATOM 1732 N N . GLN A 1 223 ? 1.466 -3.998 2.460 1.00 88.81 223 GLN A N 1
ATOM 1733 C CA . GLN A 1 223 ? 0.652 -5.187 2.736 1.00 88.81 223 GLN A CA 1
ATOM 1734 C C . GLN A 1 223 ? 0.254 -5.904 1.443 1.00 88.81 223 GLN A C 1
ATOM 1736 O O . GLN A 1 223 ? 0.195 -7.128 1.383 1.00 88.81 223 GLN A O 1
ATOM 1741 N N . SER A 1 224 ? -0.078 -5.135 0.408 1.00 87.62 224 SER A N 1
ATOM 1742 C CA . SER A 1 224 ? -0.479 -5.670 -0.887 1.00 87.62 224 SER A CA 1
ATOM 1743 C C . SER A 1 224 ? -0.289 -4.619 -1.971 1.00 87.62 224 SER A C 1
ATOM 1745 O O . SER A 1 224 ? -0.417 -3.418 -1.724 1.00 87.62 224 SER A O 1
ATOM 1747 N N . SER A 1 225 ? -0.036 -5.062 -3.197 1.00 90.19 225 SER A N 1
ATOM 1748 C CA . SER A 1 225 ? -0.165 -4.213 -4.376 1.00 90.19 225 SER A CA 1
ATOM 1749 C C . SER A 1 225 ? -0.721 -4.997 -5.552 1.00 90.19 225 SER A C 1
ATOM 1751 O O . SER A 1 225 ? -0.685 -6.226 -5.547 1.00 90.19 225 SER A O 1
ATOM 1753 N N . ARG A 1 226 ? -1.313 -4.295 -6.519 1.00 89.31 226 ARG A N 1
ATOM 1754 C CA . ARG A 1 226 ? -1.974 -4.876 -7.692 1.00 89.31 226 ARG A CA 1
ATOM 1755 C C . ARG A 1 226 ? -1.924 -3.903 -8.869 1.00 89.31 226 ARG A C 1
ATOM 1757 O O . ARG A 1 226 ? -2.016 -2.692 -8.670 1.00 89.31 226 ARG A O 1
ATOM 1764 N N . SER A 1 227 ? -1.863 -4.422 -10.092 1.00 89.25 227 SER A N 1
ATOM 1765 C CA . SER A 1 227 ? -2.185 -3.648 -11.298 1.00 89.25 227 SER A CA 1
ATOM 1766 C C . SER A 1 227 ? -3.672 -3.779 -11.608 1.00 89.25 227 SER A C 1
ATOM 1768 O O . SER A 1 227 ? -4.198 -4.891 -11.654 1.00 89.25 227 SER A O 1
ATOM 1770 N N . ARG A 1 228 ? -4.358 -2.656 -11.834 1.00 82.19 228 ARG A N 1
ATOM 1771 C CA . ARG A 1 228 ? -5.776 -2.633 -12.221 1.00 82.19 228 ARG A CA 1
ATOM 1772 C C . ARG A 1 228 ? -6.044 -1.475 -13.171 1.00 82.19 228 ARG A C 1
ATOM 1774 O O . ARG A 1 228 ? -5.807 -0.328 -12.814 1.00 82.19 228 ARG A O 1
ATOM 1781 N N . ASN A 1 229 ? -6.587 -1.758 -14.358 1.00 81.81 229 ASN A N 1
ATOM 1782 C CA . ASN A 1 229 ? -6.913 -0.746 -15.379 1.00 81.81 229 ASN A CA 1
ATOM 1783 C C . ASN A 1 229 ? -5.742 0.208 -15.704 1.00 81.81 229 ASN A C 1
ATOM 1785 O O . ASN A 1 229 ? -5.951 1.396 -15.937 1.00 81.81 229 ASN A O 1
ATOM 1789 N N . GLY A 1 230 ? -4.506 -0.302 -15.682 1.00 86.56 230 GLY A N 1
ATOM 1790 C CA . GLY A 1 230 ? -3.298 0.502 -15.901 1.00 86.56 230 GLY A CA 1
ATOM 1791 C C . GLY A 1 230 ? -2.891 1.385 -14.715 1.00 86.56 230 GLY A C 1
ATOM 1792 O O . GLY A 1 230 ? -1.986 2.200 -14.857 1.00 86.56 230 GLY A O 1
ATOM 1793 N N . GLU A 1 231 ? -3.533 1.237 -13.555 1.00 89.88 231 GLU A N 1
ATOM 1794 C CA . GLU A 1 231 ? -3.181 1.928 -12.315 1.00 89.88 231 GLU A CA 1
ATOM 1795 C C . GLU A 1 231 ? -2.516 0.967 -11.329 1.00 89.88 231 GLU A C 1
ATOM 1797 O O . GLU A 1 231 ? -2.881 -0.209 -11.235 1.00 89.88 231 GLU A O 1
ATOM 1802 N N . LEU A 1 232 ? -1.565 1.490 -10.556 1.00 94.00 232 LEU A N 1
ATOM 1803 C CA . LEU A 1 232 ? -0.964 0.780 -9.438 1.00 94.00 232 LEU A CA 1
ATOM 1804 C C . LEU A 1 232 ? -1.827 1.000 -8.192 1.00 94.00 232 LEU A C 1
ATOM 1806 O O . LEU A 1 232 ? -1.961 2.123 -7.705 1.00 94.00 232 LEU A O 1
ATOM 1810 N N . LEU A 1 233 ? -2.410 -0.072 -7.666 1.00 93.56 233 LEU A N 1
ATOM 1811 C CA . LEU A 1 233 ? -3.061 -0.076 -6.361 1.00 93.56 233 LEU A CA 1
ATOM 1812 C C . LEU A 1 233 ? -2.081 -0.568 -5.311 1.00 93.56 233 LEU A C 1
ATOM 1814 O O . LEU A 1 233 ? -1.481 -1.626 -5.475 1.00 93.56 233 LEU A O 1
ATOM 1818 N N . VAL A 1 234 ? -1.950 0.184 -4.224 1.00 94.19 234 VAL A N 1
ATOM 1819 C CA . VAL A 1 234 ? -1.073 -0.150 -3.100 1.00 94.19 234 VAL A CA 1
ATOM 1820 C C . VAL A 1 234 ? -1.855 -0.034 -1.804 1.00 94.19 234 VAL A C 1
ATOM 1822 O O . VAL A 1 234 ? -2.516 0.977 -1.567 1.00 94.19 234 VAL A O 1
ATOM 1825 N N . VAL A 1 235 ? -1.764 -1.066 -0.971 1.00 94.56 235 VAL A N 1
ATOM 1826 C CA . VAL A 1 235 ? -2.279 -1.085 0.395 1.00 94.56 235 VAL A CA 1
ATOM 1827 C C . VAL A 1 235 ? -1.093 -0.970 1.341 1.00 94.56 235 VAL A C 1
ATOM 1829 O O . VAL A 1 235 ? -0.296 -1.899 1.468 1.00 94.56 235 VAL A O 1
ATOM 1832 N N . MET A 1 236 ? -0.977 0.186 1.988 1.00 95.62 236 MET A N 1
ATOM 1833 C CA . MET A 1 236 ? -0.007 0.407 3.056 1.00 95.62 236 MET A CA 1
ATOM 1834 C C . MET A 1 236 ? -0.647 0.114 4.405 1.00 95.62 236 MET A C 1
ATOM 1836 O O . MET A 1 236 ? -1.799 0.480 4.630 1.00 95.62 236 MET A O 1
ATOM 1840 N N . GLN A 1 237 ? 0.123 -0.483 5.303 1.00 94.56 237 GLN A N 1
ATOM 1841 C CA . GLN A 1 237 ? -0.207 -0.640 6.710 1.00 94.56 237 GLN A CA 1
ATOM 1842 C C . GLN A 1 237 ? 0.755 0.217 7.539 1.00 94.56 237 GLN A C 1
ATOM 1844 O O . GLN A 1 237 ? 1.976 0.095 7.431 1.00 94.56 237 GLN A O 1
ATOM 1849 N N . ASN A 1 238 ? 0.199 1.102 8.359 1.00 92.38 238 ASN A N 1
ATOM 1850 C CA . ASN A 1 238 ? 0.927 2.075 9.163 1.00 92.38 238 ASN A CA 1
ATOM 1851 C C . ASN A 1 238 ? 0.652 1.807 10.645 1.00 92.38 238 ASN A C 1
ATOM 1853 O O . ASN A 1 238 ? -0.500 1.875 11.088 1.00 92.38 238 ASN A O 1
ATOM 1857 N N . SER A 1 239 ? 1.687 1.510 11.428 1.00 86.06 239 SER A N 1
ATOM 1858 C CA . SER A 1 239 ? 1.538 1.379 12.881 1.00 86.06 239 SER A CA 1
ATOM 1859 C C . SER A 1 239 ? 1.143 2.719 13.502 1.00 86.06 239 SER A C 1
ATOM 1861 O O . SER A 1 239 ? 1.648 3.773 13.112 1.00 86.06 239 SER A O 1
ATOM 1863 N N . LEU A 1 240 ? 0.232 2.694 14.475 1.00 84.69 240 LEU A N 1
ATOM 1864 C CA . LEU A 1 240 ? -0.245 3.914 15.121 1.00 84.69 240 LEU A CA 1
ATOM 1865 C C . LEU A 1 240 ? 0.722 4.389 16.205 1.00 84.69 240 LEU A C 1
ATOM 1867 O O . LEU A 1 240 ? 1.061 3.650 17.127 1.00 84.69 240 LEU A O 1
ATOM 1871 N N . ASN A 1 241 ? 1.082 5.670 16.157 1.00 85.69 241 ASN A N 1
ATOM 1872 C CA . ASN A 1 241 ? 1.704 6.345 17.288 1.00 85.69 241 ASN A CA 1
ATOM 1873 C C . ASN A 1 241 ? 0.621 7.022 18.137 1.00 85.69 241 ASN A C 1
ATOM 1875 O O . ASN A 1 241 ? 0.169 8.112 17.821 1.00 85.69 241 ASN A O 1
ATOM 1879 N N . ILE A 1 242 ? 0.216 6.406 19.246 1.00 81.25 242 ILE A N 1
ATOM 1880 C CA . ILE A 1 242 ? -0.876 6.927 20.092 1.00 81.25 242 ILE A CA 1
ATOM 1881 C C . ILE A 1 242 ? -0.563 8.325 20.664 1.00 81.25 242 ILE A C 1
ATOM 1883 O O . ILE A 1 242 ? -1.475 9.134 20.847 1.00 81.25 242 ILE A O 1
ATOM 1887 N N . SER A 1 243 ? 0.714 8.638 20.922 1.00 85.62 243 SER A N 1
ATOM 1888 C CA . SER A 1 243 ? 1.125 9.947 21.455 1.00 85.62 243 SER A CA 1
ATOM 1889 C C . SER A 1 243 ? 0.942 11.078 20.433 1.00 85.62 243 SER A C 1
ATOM 1891 O O . SER A 1 243 ? 0.424 12.149 20.764 1.00 85.62 243 SER A O 1
ATOM 1893 N N . SER A 1 244 ? 1.290 10.804 19.174 1.00 88.12 244 SER A N 1
ATOM 1894 C CA . SER A 1 244 ? 1.188 11.718 18.037 1.00 88.12 244 SER A CA 1
ATOM 1895 C C . SER A 1 244 ? 0.619 10.949 16.838 1.00 88.12 244 SER A C 1
ATOM 1897 O O . SER A 1 244 ? 1.370 10.479 15.982 1.00 88.12 244 SER A O 1
ATOM 1899 N N . PRO A 1 245 ? -0.711 10.746 16.807 1.00 88.19 245 PRO A N 1
ATOM 1900 C CA . PRO A 1 245 ? -1.338 9.827 15.861 1.00 88.19 245 PRO A CA 1
ATOM 1901 C C . PRO A 1 245 ? -1.492 10.420 14.463 1.00 88.19 245 PRO A C 1
ATOM 1903 O O . PRO A 1 245 ? -1.750 9.677 13.521 1.00 88.19 245 PRO A O 1
ATOM 1906 N N . CYS A 1 246 ? -1.333 11.738 14.316 1.00 91.88 246 CYS A N 1
ATOM 1907 C CA . CYS A 1 246 ? -1.441 12.439 13.046 1.00 91.88 246 CYS A CA 1
ATOM 1908 C C . CYS A 1 246 ? -0.487 13.642 12.973 1.00 91.88 246 CYS A C 1
ATOM 1910 O O . CYS A 1 246 ? -0.148 14.212 14.011 1.00 91.88 246 CYS A O 1
ATOM 1912 N N . PRO A 1 247 ? -0.135 14.085 11.750 1.00 92.75 247 PRO A N 1
ATOM 1913 C CA . PRO A 1 247 ? -0.467 13.448 10.472 1.00 92.75 247 PRO A CA 1
ATOM 1914 C C . PRO A 1 247 ? 0.347 12.159 10.251 1.00 92.75 247 PRO A C 1
ATOM 1916 O O . PRO A 1 247 ? 1.531 12.111 10.572 1.00 92.75 247 PRO A O 1
ATOM 1919 N N . ILE A 1 248 ? -0.280 11.113 9.702 1.00 92.69 248 ILE A N 1
ATOM 1920 C CA . ILE A 1 248 ? 0.396 9.827 9.459 1.00 92.69 248 ILE A CA 1
ATOM 1921 C C . ILE A 1 248 ? 1.279 9.967 8.212 1.00 92.69 248 ILE A C 1
ATOM 1923 O O . ILE A 1 248 ? 0.750 10.307 7.149 1.00 92.69 248 ILE A O 1
ATOM 1927 N N . PRO A 1 249 ? 2.599 9.723 8.292 1.00 92.75 249 PRO A N 1
ATOM 1928 C CA . PRO A 1 249 ? 3.464 9.724 7.118 1.00 92.75 249 PRO A CA 1
ATOM 1929 C C . PRO A 1 249 ? 3.159 8.506 6.241 1.00 92.75 249 PRO A C 1
ATOM 1931 O O . PRO A 1 249 ? 3.203 7.373 6.713 1.00 92.75 249 PRO A O 1
ATOM 1934 N N . LEU A 1 250 ? 2.863 8.729 4.959 1.00 94.44 250 LEU A N 1
ATOM 1935 C CA . LEU A 1 250 ? 2.523 7.658 4.022 1.00 94.44 250 LEU A CA 1
ATOM 1936 C C . LEU A 1 250 ? 3.668 7.380 3.041 1.00 94.44 250 LEU A C 1
ATOM 1938 O O . LEU A 1 250 ? 4.196 6.271 3.029 1.00 94.44 250 LEU A O 1
ATOM 1942 N N . PHE A 1 251 ? 4.061 8.389 2.259 1.00 95.88 251 PHE A N 1
ATOM 1943 C CA . PHE A 1 251 ? 5.130 8.299 1.258 1.00 95.88 251 PHE A CA 1
ATOM 1944 C C . PHE A 1 251 ? 5.956 9.586 1.207 1.00 95.88 251 PHE A C 1
ATOM 1946 O O . PHE A 1 251 ? 5.481 10.656 1.584 1.00 95.88 251 PHE A O 1
ATOM 1953 N N . LYS A 1 252 ? 7.164 9.501 0.654 1.00 95.12 252 LYS A N 1
ATOM 1954 C CA . LYS A 1 252 ? 7.998 10.632 0.247 1.00 95.12 252 LYS A CA 1
ATOM 1955 C C . LYS A 1 252 ? 8.250 10.542 -1.255 1.00 95.12 252 LYS A C 1
ATOM 1957 O O . LYS A 1 252 ? 8.769 9.536 -1.730 1.00 95.12 252 LYS A O 1
ATOM 1962 N N . LEU A 1 253 ? 7.884 11.590 -1.990 1.00 92.44 253 LEU A N 1
ATOM 1963 C CA . LEU A 1 253 ? 8.168 11.737 -3.420 1.00 92.44 253 LEU A CA 1
ATOM 1964 C C . LEU A 1 253 ? 9.184 12.871 -3.593 1.00 92.44 253 LEU A C 1
ATOM 1966 O O . LEU A 1 253 ? 8.827 14.052 -3.614 1.00 92.44 253 LEU A O 1
ATOM 1970 N N . GLY A 1 254 ? 10.468 12.515 -3.651 1.00 87.56 254 GLY A N 1
ATOM 1971 C CA . GLY A 1 254 ? 11.557 13.490 -3.576 1.00 87.56 254 GLY A CA 1
ATOM 1972 C C . GLY A 1 254 ? 11.547 14.227 -2.233 1.00 87.56 254 GLY A C 1
ATOM 1973 O O . GLY A 1 254 ? 11.625 13.604 -1.178 1.00 87.56 254 GLY A O 1
ATOM 1974 N N . VAL A 1 255 ? 11.426 15.557 -2.263 1.00 86.69 255 VAL A N 1
ATOM 1975 C CA . VAL A 1 255 ? 11.343 16.397 -1.050 1.00 86.69 255 VAL A CA 1
ATOM 1976 C C . VAL A 1 255 ? 9.929 16.490 -0.466 1.00 86.69 255 VAL A C 1
ATOM 1978 O O . VAL A 1 255 ? 9.752 16.971 0.651 1.00 86.69 255 VAL A O 1
ATOM 1981 N N . ASN A 1 256 ? 8.914 16.041 -1.208 1.00 90.19 256 ASN A N 1
ATOM 1982 C CA . ASN A 1 256 ? 7.521 16.181 -0.805 1.00 90.19 256 ASN A CA 1
ATOM 1983 C C . ASN A 1 256 ? 7.101 15.011 0.084 1.00 90.19 256 ASN A C 1
ATOM 1985 O O . ASN A 1 256 ? 7.117 13.856 -0.344 1.00 90.19 256 ASN A O 1
ATOM 1989 N N . SER A 1 257 ? 6.678 15.323 1.309 1.00 92.94 257 SER A N 1
ATOM 1990 C CA . SER A 1 257 ? 6.072 14.352 2.218 1.00 92.94 257 SER A CA 1
ATOM 1991 C C . SER A 1 257 ? 4.570 14.268 1.970 1.00 92.94 257 SER A C 1
ATOM 1993 O O . SER A 1 257 ? 3.866 15.278 1.989 1.00 92.94 257 SER A O 1
ATOM 1995 N N . ILE A 1 258 ? 4.078 13.056 1.745 1.00 94.69 258 ILE A N 1
ATOM 1996 C CA . ILE A 1 258 ? 2.661 12.757 1.607 1.00 94.69 258 ILE A CA 1
ATOM 1997 C C . ILE A 1 258 ? 2.187 12.169 2.925 1.00 94.69 258 ILE A C 1
ATOM 1999 O O . ILE A 1 258 ? 2.666 11.121 3.363 1.00 94.69 258 ILE A O 1
ATOM 2003 N N . THR A 1 259 ? 1.218 12.836 3.540 1.00 95.31 259 THR A N 1
ATOM 2004 C CA . THR A 1 259 ? 0.687 12.460 4.846 1.00 95.31 259 THR A CA 1
ATOM 2005 C C . THR A 1 259 ? -0.832 12.290 4.819 1.00 95.31 259 THR A C 1
ATOM 2007 O O . THR A 1 259 ? -1.503 12.626 3.834 1.00 95.31 259 THR A O 1
ATOM 2010 N N . ILE A 1 260 ? -1.374 11.719 5.895 1.00 95.38 260 ILE A N 1
ATOM 2011 C CA . ILE A 1 260 ? -2.806 11.499 6.101 1.00 95.38 260 ILE A CA 1
ATOM 2012 C C . ILE A 1 260 ? -3.235 12.238 7.379 1.00 95.38 260 ILE A C 1
ATOM 2014 O O . ILE A 1 260 ? -2.773 11.892 8.472 1.00 95.38 260 ILE A O 1
ATOM 2018 N N . PRO A 1 261 ? -4.100 13.258 7.275 1.00 95.75 261 PRO A N 1
ATOM 2019 C CA . PRO A 1 261 ? -4.735 13.883 8.432 1.00 95.75 261 PRO A CA 1
ATOM 2020 C C . PRO A 1 261 ? -5.688 12.914 9.144 1.00 95.75 261 PRO A C 1
ATOM 2022 O O . PRO A 1 261 ? -6.325 12.092 8.490 1.00 95.75 261 PRO A O 1
ATOM 2025 N N . CYS A 1 262 ? -5.888 13.070 10.458 1.00 95.00 262 CYS A N 1
ATOM 2026 C CA . CYS A 1 262 ? -6.842 12.236 11.210 1.00 95.00 262 CYS A CA 1
ATOM 2027 C C . CYS A 1 262 ? -8.243 12.241 10.588 1.00 95.00 262 CYS A C 1
ATOM 2029 O O . CYS A 1 262 ? -8.910 11.216 10.521 1.00 95.00 262 CYS A O 1
ATOM 2031 N N . GLN A 1 263 ? -8.671 13.410 10.109 1.00 96.44 263 GLN A N 1
ATOM 2032 C CA . GLN A 1 263 ? -10.001 13.629 9.544 1.00 96.44 263 GLN A CA 1
ATOM 2033 C C . GLN A 1 263 ? -10.215 12.909 8.205 1.00 96.44 263 GLN A C 1
ATOM 2035 O O . GLN A 1 263 ? -11.339 12.829 7.723 1.00 96.44 263 GLN A O 1
ATOM 2040 N N . ASP A 1 264 ? -9.157 12.369 7.597 1.00 96.50 264 ASP A N 1
ATOM 2041 C CA . ASP A 1 264 ? -9.240 11.580 6.368 1.00 96.50 264 ASP A CA 1
ATOM 2042 C C . ASP A 1 264 ? -9.232 10.068 6.611 1.00 96.50 264 ASP A C 1
ATOM 2044 O O . ASP A 1 264 ? -9.308 9.296 5.652 1.00 96.50 264 ASP A O 1
ATOM 2048 N N . ILE A 1 265 ? -9.189 9.642 7.875 1.00 96.81 265 ILE A N 1
ATOM 2049 C CA . ILE A 1 265 ? -9.228 8.234 8.262 1.00 96.81 265 ILE A CA 1
ATOM 2050 C C . ILE A 1 265 ? -10.672 7.845 8.584 1.00 96.81 265 ILE A C 1
ATOM 2052 O O . ILE A 1 265 ? -11.349 8.479 9.397 1.00 96.81 265 ILE A O 1
ATOM 2056 N N . TYR A 1 266 ? -11.131 6.783 7.933 1.00 96.50 266 TYR A N 1
ATOM 2057 C CA . TYR A 1 266 ? -12.433 6.176 8.153 1.00 96.50 266 TYR A CA 1
ATOM 2058 C C . TYR A 1 266 ? -12.401 5.172 9.313 1.00 96.50 266 TYR A C 1
ATOM 2060 O O . TYR A 1 266 ? -11.418 4.457 9.514 1.00 96.50 266 TYR A O 1
ATOM 2068 N N . HIS A 1 267 ? -13.502 5.070 10.050 1.00 94.88 267 HIS A N 1
ATOM 2069 C CA . HIS A 1 267 ? -13.689 4.089 11.111 1.00 94.88 267 HIS A CA 1
ATOM 2070 C C . HIS A 1 267 ? -15.147 3.617 11.177 1.00 94.88 267 HIS A C 1
ATOM 2072 O O . HIS A 1 267 ? -16.059 4.387 10.852 1.00 94.88 267 HIS A O 1
ATOM 2078 N N . PRO A 1 268 ? -15.404 2.367 11.596 1.00 93.88 268 PRO A N 1
ATOM 2079 C CA . PRO A 1 268 ? -16.755 1.945 11.928 1.00 93.88 268 PRO A CA 1
ATOM 2080 C C . PRO A 1 268 ? -17.263 2.732 13.142 1.00 93.88 268 PRO A C 1
ATOM 2082 O O . PRO A 1 268 ? -16.507 3.088 14.047 1.00 93.88 268 PRO A O 1
ATOM 2085 N N . VAL A 1 269 ? -18.560 3.018 13.167 1.00 91.75 269 VAL A N 1
ATOM 2086 C CA . VAL A 1 269 ? -19.226 3.631 14.333 1.00 91.75 269 VAL A CA 1
ATOM 2087 C C . VAL A 1 269 ? -19.207 2.709 15.553 1.00 91.75 269 VAL A C 1
ATOM 2089 O O . VAL A 1 269 ? -19.082 3.170 16.686 1.00 91.75 269 VAL A O 1
ATOM 2092 N N . THR A 1 270 ? -19.281 1.399 15.313 1.00 89.00 270 THR A N 1
ATOM 2093 C CA . THR A 1 270 ? -19.063 0.380 16.336 1.00 89.00 270 THR A CA 1
ATOM 2094 C C . THR A 1 270 ? -17.577 0.348 16.669 1.00 89.00 270 THR A C 1
ATOM 2096 O O . THR A 1 270 ? -16.757 0.182 15.770 1.00 89.00 270 THR A O 1
ATOM 2099 N N . ILE A 1 271 ? -17.223 0.491 17.949 1.00 89.31 271 ILE A N 1
ATOM 2100 C CA . ILE A 1 271 ? -15.822 0.415 18.373 1.00 89.31 271 ILE A CA 1
ATOM 2101 C C . ILE A 1 271 ? -15.316 -1.010 18.142 1.00 89.31 271 ILE A C 1
ATOM 2103 O O . ILE A 1 271 ? -15.867 -1.973 18.676 1.00 89.31 271 ILE A O 1
ATOM 2107 N N . VAL A 1 272 ? -14.246 -1.122 17.366 1.00 89.75 272 VAL A N 1
ATOM 2108 C CA . VAL A 1 272 ? -13.554 -2.383 17.075 1.00 89.75 272 VAL A CA 1
ATOM 2109 C C . VAL A 1 272 ? -12.091 -2.288 17.501 1.00 89.75 272 VAL A C 1
ATOM 2111 O O . VAL A 1 272 ? -11.571 -1.171 17.604 1.00 89.75 272 VAL A O 1
ATOM 2114 N N . PRO A 1 273 ? -11.405 -3.421 17.737 1.00 89.56 273 PRO A N 1
ATOM 2115 C CA . PRO A 1 273 ? -9.965 -3.424 17.947 1.00 89.56 273 PRO A CA 1
ATOM 2116 C C . PRO A 1 273 ? -9.238 -2.693 16.814 1.00 89.56 273 PRO A C 1
ATOM 2118 O O . PRO A 1 273 ? -9.507 -2.926 15.632 1.00 89.56 273 PRO A O 1
ATOM 2121 N N . ALA A 1 274 ? -8.330 -1.796 17.189 1.00 90.44 274 ALA A N 1
ATOM 2122 C CA . ALA A 1 274 ? -7.636 -0.915 16.266 1.00 90.44 274 ALA A CA 1
ATOM 2123 C C . ALA A 1 274 ? -6.227 -0.586 16.774 1.00 90.44 274 ALA A C 1
ATOM 2125 O O . ALA A 1 274 ? -6.073 0.020 17.833 1.00 90.44 274 ALA A O 1
ATOM 2126 N N . ASP A 1 275 ? -5.214 -0.965 16.000 1.00 90.62 275 ASP A N 1
ATOM 2127 C CA . ASP A 1 275 ? -3.785 -0.764 16.294 1.00 90.62 275 ASP A CA 1
ATOM 2128 C C . ASP A 1 275 ? -2.993 -0.248 15.072 1.00 90.62 275 ASP A C 1
ATOM 2130 O O . ASP A 1 275 ? -1.836 0.165 15.195 1.00 90.62 275 ASP A O 1
ATOM 2134 N N . THR A 1 276 ? -3.627 -0.212 13.897 1.00 92.75 276 THR A N 1
ATOM 2135 C CA . THR A 1 276 ? -3.007 0.188 12.638 1.00 92.75 276 THR A CA 1
ATOM 2136 C C . THR A 1 276 ? -3.972 0.992 11.767 1.00 92.75 276 THR A C 1
ATOM 2138 O O . THR A 1 276 ? -5.195 0.921 11.907 1.00 92.75 276 THR A O 1
ATOM 2141 N N . THR A 1 277 ? -3.411 1.787 10.858 1.00 94.62 277 THR A N 1
ATOM 2142 C CA . THR A 1 277 ? -4.147 2.385 9.742 1.00 94.62 277 THR A CA 1
ATOM 2143 C C . THR A 1 277 ? -3.769 1.666 8.462 1.00 94.62 277 THR A C 1
ATOM 2145 O O . THR A 1 277 ? -2.589 1.507 8.161 1.00 94.62 277 THR A O 1
ATOM 2148 N N . TYR A 1 278 ? -4.772 1.297 7.680 1.00 95.94 278 TYR A N 1
ATOM 2149 C CA . TYR A 1 278 ? -4.591 0.819 6.322 1.00 95.94 278 TYR A CA 1
ATOM 2150 C C . TYR A 1 278 ? -4.894 1.950 5.346 1.00 95.94 278 TYR A C 1
ATOM 2152 O O . TYR A 1 278 ? -5.876 2.670 5.518 1.00 95.94 278 TYR A O 1
ATOM 2160 N N . THR A 1 279 ? -4.074 2.108 4.312 1.00 95.81 279 THR A N 1
ATOM 2161 C CA . THR A 1 279 ? -4.277 3.119 3.272 1.00 95.81 279 THR A CA 1
ATOM 2162 C C . THR A 1 279 ? -4.206 2.499 1.892 1.00 95.81 279 THR A C 1
ATOM 2164 O O . THR A 1 279 ? -3.151 2.036 1.466 1.00 95.81 279 THR A O 1
ATOM 2167 N N . VAL A 1 280 ? -5.319 2.562 1.163 1.00 95.06 280 VAL A N 1
ATOM 2168 C CA . VAL A 1 280 ? -5.398 2.165 -0.244 1.00 95.06 280 VAL A CA 1
ATOM 2169 C C . VAL A 1 280 ? -5.107 3.384 -1.104 1.00 95.06 280 VAL A C 1
ATOM 2171 O O . VAL A 1 280 ? -5.852 4.364 -1.064 1.00 95.06 280 VAL A O 1
ATOM 2174 N N . SER A 1 281 ? -4.037 3.329 -1.890 1.00 94.88 281 SER A N 1
ATOM 2175 C CA . SER A 1 281 ? -3.618 4.400 -2.797 1.00 94.88 281 SER A CA 1
ATOM 2176 C C . SER A 1 281 ? -3.701 3.949 -4.249 1.00 94.88 281 SER A C 1
ATOM 2178 O O . SER A 1 281 ? -3.261 2.853 -4.588 1.00 94.88 281 SER A O 1
ATOM 2180 N N . LYS A 1 282 ? -4.238 4.822 -5.106 1.00 94.44 282 LYS 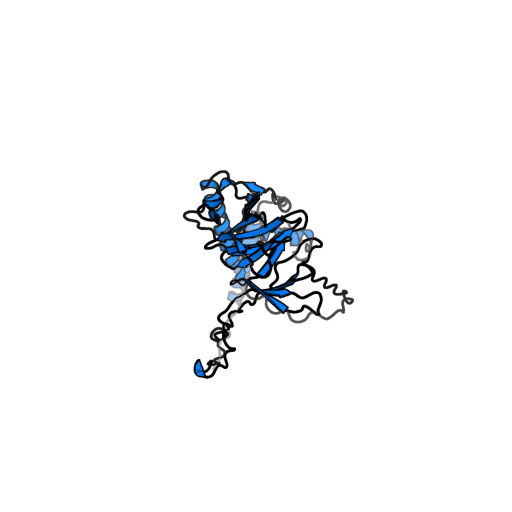A N 1
ATOM 2181 C CA . LYS A 1 282 ? -4.125 4.727 -6.564 1.00 94.44 282 LYS A CA 1
ATOM 2182 C C . LYS A 1 282 ? -2.941 5.562 -7.014 1.00 94.44 282 LYS A C 1
ATOM 2184 O O . LYS A 1 282 ? -2.950 6.781 -6.825 1.00 94.44 282 LYS A O 1
ATOM 2189 N N . ILE A 1 283 ? -1.948 4.914 -7.596 1.00 95.81 283 ILE A N 1
ATOM 2190 C CA . ILE A 1 283 ? -0.702 5.522 -8.043 1.00 95.81 283 ILE A CA 1
ATOM 2191 C C . ILE A 1 283 ? -0.636 5.432 -9.565 1.00 95.81 283 ILE A C 1
ATOM 2193 O O . ILE A 1 283 ? -0.937 4.396 -10.161 1.00 95.81 283 ILE A O 1
ATOM 2197 N N . ASP A 1 284 ? -0.254 6.537 -10.194 1.00 96.00 284 ASP A N 1
ATOM 2198 C CA . ASP A 1 284 ? 0.094 6.553 -11.605 1.00 96.00 284 ASP A CA 1
ATOM 2199 C C . ASP A 1 284 ? 1.456 5.865 -11.796 1.00 96.00 284 ASP A C 1
ATOM 2201 O O . ASP A 1 284 ? 2.463 6.367 -11.286 1.00 96.00 284 ASP A O 1
ATOM 2205 N N . PRO A 1 285 ? 1.526 4.731 -12.513 1.00 96.50 285 PRO A N 1
ATOM 2206 C CA . PRO A 1 285 ? 2.773 3.996 -12.657 1.00 96.50 285 PRO A CA 1
ATOM 2207 C C . PRO A 1 285 ? 3.823 4.765 -13.463 1.00 96.50 285 PRO A C 1
ATOM 2209 O O . PRO A 1 285 ? 5.005 4.525 -13.263 1.00 96.50 285 PRO A O 1
ATOM 2212 N N . ALA A 1 286 ? 3.445 5.703 -14.336 1.00 95.69 286 ALA A N 1
ATOM 2213 C CA . ALA A 1 286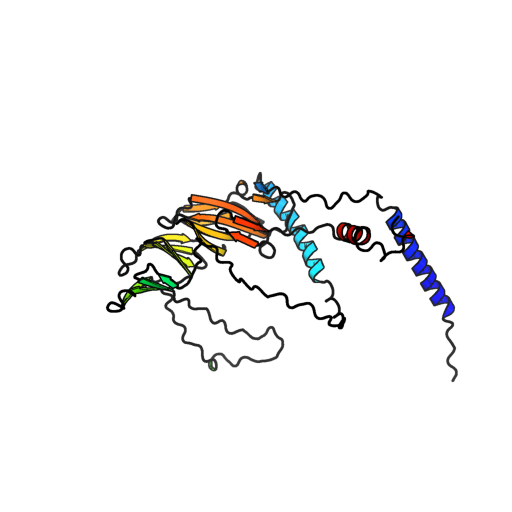 ? 4.399 6.461 -15.142 1.00 95.69 286 ALA A CA 1
ATOM 2214 C C . ALA A 1 286 ? 5.049 7.608 -14.354 1.00 95.69 286 ALA A C 1
ATOM 2216 O O . ALA A 1 286 ? 6.187 7.974 -14.633 1.00 95.69 286 ALA A O 1
ATOM 2217 N N . THR A 1 287 ? 4.354 8.177 -13.363 1.00 95.69 287 THR A N 1
ATOM 2218 C CA . THR A 1 287 ? 4.832 9.379 -12.647 1.00 95.69 287 THR A CA 1
ATOM 2219 C C . THR A 1 287 ? 5.073 9.176 -11.152 1.00 95.69 287 THR A C 1
ATOM 2221 O O . THR A 1 287 ? 5.700 10.024 -10.521 1.00 95.69 287 THR A O 1
ATOM 2224 N N . GLY A 1 288 ? 4.561 8.093 -10.563 1.00 95.31 288 GLY A N 1
ATOM 2225 C CA . GLY A 1 288 ? 4.571 7.876 -9.115 1.00 95.31 288 GLY A CA 1
ATOM 2226 C C . GLY A 1 288 ? 3.610 8.800 -8.361 1.00 95.31 288 GLY A C 1
ATOM 2227 O O . GLY A 1 288 ? 3.600 8.817 -7.132 1.00 95.31 288 GLY A O 1
ATOM 2228 N N . SER A 1 289 ? 2.792 9.589 -9.064 1.00 95.00 289 SER A N 1
ATOM 2229 C CA . SER A 1 289 ? 1.830 10.487 -8.430 1.00 95.00 289 SER A CA 1
ATOM 2230 C C . SER A 1 289 ? 0.647 9.715 -7.846 1.00 95.00 289 SER A C 1
ATOM 2232 O O . SER A 1 289 ? 0.133 8.765 -8.438 1.00 95.00 289 SER A O 1
ATOM 2234 N N . ILE A 1 290 ? 0.189 10.134 -6.667 1.00 95.12 290 ILE A N 1
ATOM 2235 C CA . ILE A 1 290 ? -0.981 9.541 -6.015 1.00 95.12 290 ILE A CA 1
ATOM 2236 C C . ILE A 1 290 ? -2.228 10.262 -6.514 1.00 95.12 290 ILE A C 1
ATOM 2238 O O . ILE A 1 290 ? -2.473 11.410 -6.148 1.00 95.12 290 ILE A O 1
ATOM 2242 N N . LYS A 1 291 ? -3.039 9.572 -7.318 1.00 94.06 291 LYS A N 1
ATOM 2243 C CA . LYS A 1 291 ? -4.300 10.104 -7.856 1.00 94.06 291 LYS A CA 1
ATOM 2244 C C . LYS A 1 291 ? -5.384 10.201 -6.789 1.00 94.06 291 LYS A C 1
ATOM 2246 O O . LYS A 1 291 ? -6.146 11.160 -6.746 1.00 94.06 291 LYS A O 1
ATOM 2251 N N . SER A 1 292 ? -5.465 9.194 -5.925 1.00 93.56 292 SER A N 1
ATOM 2252 C CA . SER A 1 292 ? -6.417 9.158 -4.815 1.00 93.56 292 SER A CA 1
ATOM 2253 C C . SER A 1 292 ? -5.930 8.213 -3.730 1.00 93.56 292 SER A C 1
ATOM 2255 O O . SER A 1 292 ? -5.271 7.219 -4.034 1.00 93.56 292 SER A O 1
ATOM 2257 N N . LYS A 1 293 ? -6.314 8.477 -2.484 1.00 94.75 293 LYS A N 1
ATOM 2258 C CA . LYS A 1 293 ? -6.047 7.598 -1.346 1.00 94.75 293 LYS A CA 1
ATOM 2259 C C . LYS A 1 293 ? -7.257 7.529 -0.425 1.00 94.75 293 LYS A C 1
ATOM 2261 O O . LYS A 1 293 ? -8.026 8.485 -0.335 1.00 94.75 293 LYS A O 1
ATOM 2266 N N . THR A 1 294 ? -7.441 6.400 0.239 1.00 95.31 294 THR A N 1
ATOM 2267 C CA . THR A 1 294 ? -8.483 6.203 1.249 1.00 95.31 294 THR A CA 1
ATOM 2268 C C . THR A 1 294 ? -7.889 5.417 2.398 1.00 95.31 294 THR A C 1
ATOM 2270 O O . THR A 1 294 ? -7.317 4.350 2.179 1.00 95.31 294 THR A O 1
ATOM 2273 N N . SER A 1 295 ? -8.016 5.963 3.603 1.00 96.06 295 SER A N 1
ATOM 2274 C CA . SER A 1 295 ? -7.426 5.399 4.809 1.00 96.06 295 SER A CA 1
ATOM 2275 C C . SER A 1 295 ? -8.511 4.962 5.773 1.00 96.06 295 SER A C 1
ATOM 2277 O O . SER A 1 295 ? -9.532 5.633 5.901 1.00 96.06 295 SER A O 1
ATOM 2279 N N . PHE A 1 296 ? -8.295 3.854 6.461 1.00 95.38 296 PHE A N 1
ATOM 2280 C CA . PHE A 1 296 ? -9.224 3.326 7.445 1.00 95.38 296 PHE A CA 1
ATOM 2281 C C . PHE A 1 296 ? -8.470 2.711 8.615 1.00 95.38 296 PHE A C 1
ATOM 2283 O O . PHE A 1 296 ? -7.399 2.125 8.450 1.00 95.38 296 PHE A O 1
ATOM 2290 N N . ILE A 1 297 ? -9.039 2.858 9.805 1.00 94.69 297 ILE A N 1
ATOM 2291 C CA . ILE A 1 297 ? -8.531 2.195 10.998 1.00 94.69 297 ILE A CA 1
ATOM 2292 C C . ILE A 1 297 ? -8.811 0.695 10.909 1.00 94.69 297 ILE A C 1
ATOM 2294 O O . ILE A 1 297 ? -9.790 0.297 10.274 1.00 94.69 297 ILE A O 1
ATOM 2298 N N . GLY A 1 298 ? -7.988 -0.127 11.553 1.00 92.75 298 GLY A N 1
ATOM 2299 C CA . GLY A 1 298 ? -8.224 -1.560 11.688 1.00 92.75 298 GLY A CA 1
ATOM 2300 C C . GLY A 1 298 ? -7.249 -2.224 12.652 1.00 92.75 298 GLY A C 1
ATOM 2301 O O . GLY A 1 298 ? -6.418 -1.559 13.275 1.00 92.75 298 GLY A O 1
ATOM 2302 N N . SER A 1 299 ? -7.368 -3.544 12.770 1.00 91.75 299 SER A N 1
ATOM 2303 C CA . SER A 1 299 ? -6.449 -4.368 13.553 1.00 91.75 299 SER A CA 1
ATOM 2304 C C . SER A 1 299 ? -5.459 -5.090 12.641 1.00 91.75 299 SER A C 1
ATOM 2306 O O . SER A 1 299 ? -5.847 -5.691 11.642 1.00 91.75 299 SER A O 1
ATOM 2308 N N . SER A 1 300 ? -4.184 -5.076 13.004 1.00 89.50 300 SER A N 1
ATOM 2309 C CA . SER A 1 300 ? -3.109 -5.792 12.321 1.00 89.50 300 SER A CA 1
ATOM 2310 C C . SER A 1 300 ? -3.276 -7.315 12.384 1.00 89.50 300 SER A C 1
ATOM 2312 O O . SER A 1 300 ? -2.884 -8.009 11.452 1.00 89.50 300 SER A O 1
ATOM 2314 N N . GLY A 1 301 ? -3.894 -7.833 13.453 1.00 86.50 301 GLY A N 1
ATOM 2315 C CA . GLY A 1 301 ? -4.124 -9.268 13.658 1.00 86.50 301 GLY A CA 1
ATOM 2316 C C . GLY A 1 301 ? -5.544 -9.756 13.355 1.00 86.50 301 GLY A C 1
ATOM 2317 O O . GLY A 1 301 ? -5.757 -10.959 13.257 1.00 86.50 301 GLY A O 1
ATOM 2318 N N . MET A 1 302 ? -6.526 -8.854 13.226 1.00 88.12 302 MET A N 1
ATOM 2319 C CA . MET A 1 302 ? -7.949 -9.223 13.094 1.00 88.12 302 MET A CA 1
ATOM 2320 C C . MET A 1 302 ? -8.682 -8.563 11.920 1.00 88.12 302 MET A C 1
ATOM 2322 O O . MET A 1 302 ? -9.859 -8.863 11.704 1.00 88.12 302 MET A O 1
ATOM 2326 N N . SER A 1 303 ? -8.035 -7.660 11.179 1.00 90.50 303 SER A N 1
ATOM 2327 C CA . SER A 1 303 ? -8.591 -7.086 9.951 1.00 90.50 303 SER A CA 1
ATOM 2328 C C . SER A 1 303 ? -7.890 -7.652 8.725 1.00 90.50 303 SER A C 1
ATOM 2330 O O . SER A 1 303 ? -6.668 -7.694 8.644 1.00 90.50 303 SER A O 1
ATOM 2332 N N . VAL A 1 304 ? -8.688 -8.020 7.729 1.00 89.94 304 VAL A N 1
ATOM 2333 C CA . VAL A 1 304 ? -8.229 -8.400 6.390 1.00 89.94 304 VAL A CA 1
ATOM 2334 C C . VAL A 1 304 ? -8.630 -7.302 5.418 1.00 89.94 304 VAL A C 1
ATOM 2336 O O . VAL A 1 304 ? -9.806 -6.931 5.369 1.00 89.94 304 VAL A O 1
ATOM 2339 N N . VAL A 1 305 ? -7.668 -6.809 4.637 1.00 88.94 305 VAL A N 1
ATOM 2340 C CA . VAL A 1 305 ? -7.914 -5.885 3.525 1.00 88.94 305 VAL A CA 1
ATOM 2341 C C . VAL A 1 305 ? -7.826 -6.660 2.219 1.00 88.94 305 VAL A C 1
ATOM 2343 O O . VAL A 1 305 ? -6.813 -7.288 1.926 1.00 88.94 305 VAL A O 1
ATOM 2346 N N . TYR A 1 306 ? -8.891 -6.612 1.427 1.00 85.50 306 TYR A N 1
ATOM 2347 C CA . TYR A 1 306 ? -8.982 -7.284 0.137 1.00 85.50 306 TYR A CA 1
ATOM 2348 C C . TYR A 1 306 ? -9.353 -6.286 -0.955 1.00 85.50 306 TYR A C 1
ATOM 2350 O O . TYR A 1 306 ? -10.240 -5.453 -0.780 1.00 85.50 306 TYR A O 1
ATOM 2358 N N . VAL A 1 307 ? -8.695 -6.374 -2.108 1.00 79.12 307 VAL A N 1
ATOM 2359 C CA . VAL A 1 307 ? -8.951 -5.500 -3.253 1.00 79.12 307 VAL A CA 1
ATOM 2360 C C . VAL A 1 307 ? -9.469 -6.340 -4.413 1.00 79.12 307 VAL A C 1
ATOM 2362 O O . VAL A 1 307 ? -8.773 -7.204 -4.934 1.00 79.12 307 VAL A O 1
ATOM 2365 N N . SER A 1 308 ? -10.702 -6.058 -4.821 1.00 74.44 308 SER A N 1
ATOM 2366 C CA . SER A 1 308 ? -11.363 -6.659 -5.981 1.00 74.44 308 SER A CA 1
ATOM 2367 C C . SER A 1 308 ? -11.239 -5.777 -7.230 1.00 74.44 308 SER A C 1
ATOM 2369 O O . SER A 1 308 ? -10.712 -4.658 -7.197 1.00 74.44 308 SER A O 1
ATOM 2371 N N . ASN A 1 309 ? -11.826 -6.242 -8.337 1.00 66.81 309 ASN A N 1
ATOM 2372 C CA . ASN A 1 309 ? -11.831 -5.509 -9.600 1.00 66.81 309 ASN A CA 1
ATOM 2373 C C . ASN A 1 309 ? -12.757 -4.278 -9.610 1.00 66.81 309 ASN A C 1
ATOM 2375 O O . ASN A 1 309 ? -12.675 -3.468 -10.531 1.00 66.81 309 ASN A O 1
ATOM 2379 N N . SER A 1 310 ? -13.635 -4.092 -8.618 1.00 70.94 310 SER A N 1
ATOM 2380 C CA . SER A 1 310 ? -14.479 -2.889 -8.491 1.00 70.94 310 SER A CA 1
ATOM 2381 C C . SER A 1 310 ? -14.172 -2.094 -7.222 1.00 70.94 310 SER A C 1
ATOM 2383 O O . SER A 1 310 ? -14.102 -0.866 -7.283 1.00 70.94 310 SER A O 1
ATOM 2385 N N . SER A 1 311 ? -13.881 -2.782 -6.117 1.00 82.06 311 SER A N 1
ATOM 2386 C CA . SER A 1 311 ? -13.913 -2.225 -4.758 1.00 82.06 311 SER A CA 1
ATOM 2387 C C . SER A 1 311 ? -12.768 -2.735 -3.880 1.00 82.06 311 SER A C 1
ATOM 2389 O O . SER A 1 311 ? -12.226 -3.809 -4.134 1.00 82.06 311 SER A O 1
ATOM 2391 N N . ALA A 1 312 ? -12.439 -1.999 -2.819 1.00 82.81 312 ALA A N 1
ATOM 2392 C CA . ALA A 1 312 ? -11.650 -2.509 -1.700 1.00 82.81 312 ALA A CA 1
ATOM 2393 C C . ALA A 1 312 ? -12.580 -2.823 -0.520 1.00 82.81 312 ALA A C 1
ATOM 2395 O O . ALA A 1 312 ? -13.565 -2.118 -0.302 1.00 82.81 312 ALA A O 1
ATOM 2396 N N . TYR A 1 313 ? -12.258 -3.873 0.222 1.00 88.62 313 TYR A N 1
ATOM 2397 C CA . TYR A 1 313 ? -12.993 -4.361 1.378 1.00 88.62 313 TYR A CA 1
ATOM 2398 C C . TYR A 1 313 ? -12.044 -4.419 2.567 1.00 88.62 313 TYR A C 1
ATOM 2400 O O . TYR A 1 313 ? -10.898 -4.840 2.425 1.00 88.62 313 TYR A O 1
ATOM 2408 N N . ILE A 1 314 ? -12.535 -4.028 3.736 1.00 90.69 314 ILE A N 1
ATOM 2409 C CA . ILE A 1 314 ? -11.879 -4.274 5.015 1.00 90.69 314 ILE A CA 1
ATOM 2410 C C . ILE A 1 314 ? -12.850 -5.036 5.908 1.00 90.69 314 ILE A C 1
ATOM 2412 O O . ILE A 1 314 ? -14.049 -4.748 5.926 1.00 90.69 314 ILE A O 1
ATOM 2416 N N . THR A 1 315 ? -12.331 -6.020 6.629 1.00 91.88 315 THR A N 1
ATOM 2417 C CA . THR A 1 315 ? -13.083 -6.745 7.649 1.00 91.88 315 THR A CA 1
ATOM 2418 C C . THR A 1 315 ? -12.756 -6.219 9.039 1.00 91.88 315 THR A C 1
ATOM 2420 O O . THR A 1 315 ? -11.635 -5.793 9.337 1.00 91.88 315 THR A O 1
ATOM 2423 N N . TYR A 1 316 ? -13.766 -6.255 9.898 1.00 90.75 316 TYR A N 1
ATOM 2424 C CA . TYR A 1 316 ? -13.660 -5.860 11.288 1.00 90.75 316 TYR A CA 1
ATOM 2425 C C . TYR A 1 316 ? -14.172 -6.978 12.175 1.00 90.75 316 TYR A C 1
ATOM 2427 O O . TYR A 1 316 ? -15.230 -7.550 11.915 1.00 90.75 316 TYR A O 1
ATOM 2435 N N . THR A 1 317 ? -13.435 -7.238 13.246 1.00 85.12 317 THR A N 1
ATOM 2436 C CA . THR A 1 317 ? -13.877 -8.128 14.314 1.00 85.12 317 THR A CA 1
ATOM 2437 C C . THR A 1 317 ? -14.461 -7.280 15.435 1.00 85.12 317 THR A C 1
ATOM 2439 O O . THR A 1 317 ? -13.888 -6.258 15.806 1.00 85.12 317 THR A O 1
ATOM 2442 N N . TYR A 1 318 ? -15.601 -7.686 15.983 1.00 81.50 318 TYR A N 1
ATOM 2443 C CA . TYR A 1 318 ? -16.196 -7.051 17.155 1.00 81.50 318 TYR A CA 1
ATOM 2444 C C . TYR A 1 318 ? -16.495 -8.126 18.202 1.00 81.50 318 TYR A C 1
ATOM 2446 O O . TYR A 1 318 ? -16.805 -9.270 17.869 1.00 81.50 318 TYR A O 1
ATOM 2454 N N . SER A 1 319 ? -16.396 -7.759 19.477 1.00 72.12 319 SER A N 1
ATOM 2455 C CA . SER A 1 319 ? -16.815 -8.629 20.576 1.00 72.12 319 SER A CA 1
ATOM 2456 C C . SER A 1 319 ? -18.288 -8.373 20.869 1.00 72.12 319 SER A C 1
ATOM 2458 O O . SER A 1 319 ? -18.650 -7.300 21.348 1.00 72.12 319 SER A O 1
ATOM 2460 N N . GLY A 1 320 ? -19.143 -9.337 20.532 1.00 72.88 320 GLY A N 1
ATOM 2461 C CA . GLY A 1 320 ? -20.542 -9.322 20.952 1.00 72.88 320 GLY A CA 1
ATOM 2462 C C . GLY A 1 320 ? -20.691 -9.654 22.439 1.00 72.88 320 GLY A C 1
ATOM 2463 O O . GLY A 1 320 ? -19.767 -10.159 23.074 1.00 72.88 320 GLY A O 1
ATOM 2464 N N . ASP A 1 321 ? -21.879 -9.409 22.990 1.00 78.06 321 ASP A N 1
ATOM 2465 C CA . ASP A 1 321 ? -22.224 -9.891 24.328 1.00 78.06 321 ASP A CA 1
ATOM 2466 C C . ASP A 1 321 ? -22.407 -11.416 24.285 1.00 78.06 321 ASP A C 1
ATOM 2468 O O . ASP A 1 321 ? -23.423 -11.928 23.806 1.00 78.06 321 ASP A O 1
ATOM 2472 N N . PHE A 1 322 ? -21.391 -12.140 24.761 1.00 77.94 322 PHE A N 1
ATOM 2473 C CA . PHE A 1 322 ? -21.397 -13.600 24.794 1.00 77.94 322 PHE A CA 1
ATOM 2474 C C . PHE A 1 322 ? -22.537 -14.154 25.652 1.00 77.94 322 PHE A C 1
ATOM 2476 O O . PHE A 1 322 ? -23.137 -15.159 25.279 1.00 77.94 322 PHE A O 1
ATOM 2483 N N . LEU A 1 323 ? -22.868 -13.507 26.774 1.00 81.19 323 LEU A N 1
ATOM 2484 C CA . LEU A 1 323 ? -23.931 -13.976 27.658 1.00 81.19 323 LEU A CA 1
ATOM 2485 C C . LEU A 1 323 ? -25.292 -13.826 26.978 1.00 81.19 323 LEU A C 1
ATOM 2487 O O . LEU A 1 323 ? -26.080 -14.767 26.989 1.00 81.19 323 LEU A O 1
ATOM 2491 N N . ALA A 1 324 ? -25.541 -12.685 26.332 1.00 80.69 324 ALA A N 1
ATOM 2492 C CA . ALA A 1 324 ? -26.762 -12.477 25.558 1.00 80.69 324 ALA A CA 1
ATOM 2493 C C . ALA A 1 324 ? -26.856 -13.443 24.364 1.00 80.69 324 ALA A C 1
ATOM 2495 O O . ALA A 1 324 ? -27.927 -13.984 24.087 1.00 80.69 324 ALA A O 1
ATOM 2496 N N . PHE A 1 325 ? -25.740 -13.688 23.669 1.00 81.88 325 PHE A N 1
ATOM 2497 C CA . PHE A 1 325 ? -25.674 -14.669 22.586 1.00 81.88 325 PHE A CA 1
ATOM 2498 C C . PHE A 1 325 ? -25.989 -16.087 23.085 1.00 81.88 325 PHE A C 1
ATOM 2500 O O . PHE A 1 325 ? -26.830 -16.772 22.504 1.00 81.88 325 PHE A O 1
ATOM 2507 N N . PHE A 1 326 ? -25.352 -16.516 24.176 1.00 82.81 326 PHE A N 1
ATOM 2508 C CA . PHE A 1 326 ? -25.508 -17.860 24.724 1.00 82.81 326 PHE A CA 1
ATOM 2509 C C . PHE A 1 326 ? -26.895 -18.081 25.338 1.00 82.81 326 PHE A C 1
ATOM 2511 O O . PHE A 1 326 ? -27.499 -19.126 25.107 1.00 82.81 326 PHE A O 1
ATOM 2518 N N . ALA A 1 327 ? -27.442 -17.086 26.043 1.00 82.56 327 ALA A N 1
ATOM 2519 C CA . ALA A 1 327 ? -28.811 -17.132 26.554 1.00 82.56 327 ALA A CA 1
ATOM 2520 C C . ALA A 1 327 ? -29.821 -17.351 25.417 1.00 82.56 327 ALA A C 1
ATOM 2522 O O . ALA A 1 327 ? -30.649 -18.256 25.495 1.00 82.56 327 ALA A O 1
ATOM 2523 N N . ARG A 1 328 ? -29.684 -16.613 24.305 1.00 80.81 328 ARG A N 1
ATOM 2524 C CA . ARG A 1 328 ? -30.529 -16.815 23.117 1.00 80.81 328 ARG A CA 1
ATOM 2525 C C . ARG A 1 328 ? -30.333 -18.173 22.461 1.00 80.81 328 ARG A C 1
ATOM 2527 O O . ARG A 1 328 ? -31.303 -18.765 22.006 1.00 80.81 328 ARG A O 1
ATOM 2534 N N . PHE A 1 329 ? -29.102 -18.674 22.394 1.00 85.38 329 PHE A N 1
ATOM 2535 C CA . PHE A 1 329 ? -28.850 -20.017 21.873 1.00 85.38 329 PHE A CA 1
ATOM 2536 C C . PHE A 1 329 ? -29.613 -21.077 22.680 1.00 85.38 329 PHE A C 1
ATOM 2538 O O . PHE A 1 329 ? -30.254 -21.943 22.084 1.00 85.38 329 PHE A O 1
ATOM 2545 N N . ILE A 1 330 ? -29.603 -20.978 24.014 1.00 84.25 330 ILE A N 1
ATOM 2546 C CA . ILE A 1 330 ? -30.382 -21.875 24.874 1.00 84.25 330 ILE A CA 1
ATOM 2547 C C . ILE A 1 330 ? -31.879 -21.727 24.583 1.00 84.25 330 ILE A C 1
ATOM 2549 O O . ILE A 1 330 ? -32.543 -22.726 24.342 1.00 84.25 330 ILE A O 1
ATOM 2553 N N . GLU A 1 331 ? -32.406 -20.503 24.547 1.00 81.31 331 GLU A N 1
ATOM 2554 C CA . GLU A 1 331 ? -33.837 -20.262 24.308 1.00 81.31 331 GLU A CA 1
ATOM 2555 C C . GLU A 1 331 ? -34.316 -20.761 22.932 1.00 81.31 331 GLU A C 1
ATOM 2557 O O . GLU A 1 331 ? -35.385 -21.359 22.824 1.00 81.31 331 GLU A O 1
ATOM 2562 N N . GLU A 1 332 ? -33.541 -20.525 21.870 1.00 84.25 332 GLU A N 1
ATOM 2563 C CA . GLU A 1 332 ? -33.978 -20.759 20.488 1.00 84.25 332 GLU A CA 1
ATOM 2564 C C . GLU A 1 332 ? -33.591 -22.134 19.935 1.00 84.25 332 GLU A C 1
ATOM 2566 O O . GLU A 1 332 ? -34.274 -22.656 19.049 1.00 84.25 332 GLU A O 1
ATOM 2571 N N . LYS A 1 333 ? -32.458 -22.695 20.374 1.00 87.06 333 LYS A N 1
ATOM 2572 C CA . LYS A 1 333 ? -31.853 -23.895 19.770 1.00 87.06 333 LYS A CA 1
ATOM 2573 C C . LYS A 1 333 ? -31.677 -25.053 20.734 1.00 87.06 333 LYS A C 1
ATOM 2575 O O . LYS A 1 333 ? -31.547 -26.176 20.256 1.00 87.06 333 LYS A O 1
ATOM 2580 N N . ALA A 1 334 ? -31.679 -24.799 22.038 1.00 85.94 334 ALA A N 1
ATOM 2581 C CA . ALA A 1 334 ? -31.517 -25.844 23.038 1.00 85.94 334 ALA A CA 1
ATOM 2582 C C . ALA A 1 334 ? -32.450 -25.676 24.256 1.00 85.94 334 ALA A C 1
ATOM 2584 O O . ALA A 1 334 ? -31.986 -25.743 25.400 1.00 85.94 334 ALA A O 1
ATOM 2585 N N . PRO A 1 335 ? -33.765 -25.447 24.042 1.00 77.56 335 PRO A N 1
ATOM 2586 C CA . PRO A 1 335 ? -34.708 -25.207 25.137 1.00 77.56 335 PRO A CA 1
ATOM 2587 C C . PRO A 1 335 ? -34.889 -26.436 26.043 1.00 77.56 335 PRO A C 1
ATOM 2589 O O . PRO A 1 335 ? -35.435 -26.328 27.135 1.00 77.56 335 PRO A O 1
ATOM 2592 N N . ASP A 1 336 ? -34.439 -27.604 25.589 1.00 84.00 336 ASP A N 1
ATOM 2593 C CA . ASP A 1 336 ? -34.447 -28.888 26.281 1.00 84.00 336 ASP A CA 1
ATOM 2594 C C . ASP A 1 336 ? -33.222 -29.117 27.184 1.00 84.00 336 ASP A C 1
ATOM 2596 O O . ASP A 1 336 ? -33.267 -29.988 28.052 1.00 84.00 336 ASP A O 1
ATOM 2600 N N . LEU A 1 337 ? -32.147 -28.327 27.041 1.00 83.12 337 LEU A N 1
ATOM 2601 C CA . LEU A 1 337 ? -30.963 -28.425 27.908 1.00 83.12 337 LEU A CA 1
ATOM 2602 C C . LEU A 1 337 ? -31.213 -27.908 29.329 1.00 83.12 337 LEU A C 1
ATOM 2604 O O . LEU A 1 337 ? -30.487 -28.285 30.251 1.00 83.12 337 LEU A O 1
ATOM 2608 N N . LEU A 1 338 ? -32.216 -27.046 29.520 1.00 75.44 338 LEU A N 1
ATOM 2609 C CA . LEU A 1 338 ? -32.604 -26.537 30.8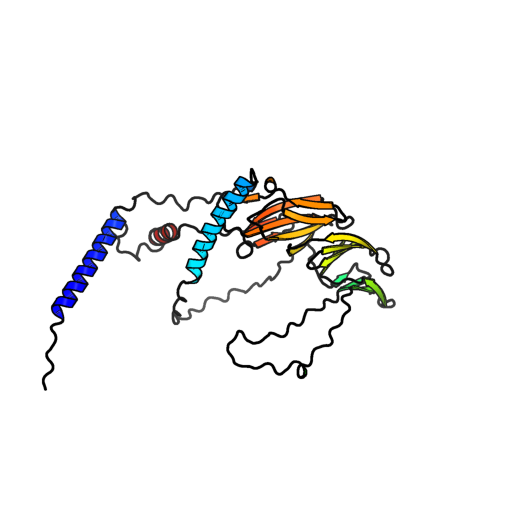31 1.00 75.44 338 LEU A CA 1
ATOM 2610 C C . LEU A 1 338 ? -34.020 -27.006 31.189 1.00 75.44 338 LEU A C 1
ATOM 2612 O O . LEU A 1 338 ? -34.917 -26.957 30.348 1.00 75.44 338 LEU A O 1
ATOM 2616 N N . PRO A 1 339 ? -34.279 -27.403 32.450 1.00 72.94 339 PRO A N 1
ATOM 2617 C CA . PRO A 1 339 ? -35.640 -27.653 32.907 1.00 72.94 339 PRO A CA 1
ATOM 2618 C C . PRO A 1 339 ? -36.508 -26.416 32.649 1.00 72.94 339 PRO A C 1
ATOM 2620 O O . PRO A 1 339 ? -36.088 -25.311 32.994 1.00 72.94 339 PRO A O 1
ATOM 2623 N N . GLN A 1 340 ? -37.725 -26.585 32.117 1.00 63.19 340 GLN A N 1
ATOM 2624 C CA . GLN A 1 340 ? -38.626 -25.469 31.760 1.00 63.19 340 GLN A CA 1
ATOM 2625 C C . GLN A 1 340 ? -38.856 -24.460 32.900 1.00 63.19 340 GLN A C 1
ATOM 2627 O O . GLN A 1 340 ? -39.097 -23.284 32.656 1.00 63.19 340 GLN A O 1
ATOM 2632 N N . GLN A 1 341 ? -38.730 -24.900 34.152 1.00 64.94 341 GLN A N 1
ATOM 2633 C CA . GLN A 1 341 ? -38.849 -24.062 35.351 1.00 64.94 341 GLN A CA 1
ATOM 2634 C C . GLN A 1 341 ? -37.735 -23.004 35.477 1.00 64.94 341 GLN A C 1
ATOM 2636 O O . GLN A 1 341 ? -37.878 -22.051 36.239 1.00 64.94 341 GLN A O 1
ATOM 2641 N N . THR A 1 342 ? -36.636 -23.170 34.739 1.00 64.62 342 THR A N 1
ATOM 2642 C CA . THR A 1 342 ? -35.447 -22.301 34.751 1.00 64.62 342 THR A CA 1
ATOM 2643 C C . THR A 1 342 ? -35.508 -21.202 33.682 1.00 64.62 342 THR A C 1
ATOM 2645 O O . THR A 1 342 ? -34.764 -20.234 33.774 1.00 64.62 342 THR A O 1
ATOM 2648 N N . LEU A 1 343 ? -36.395 -21.336 32.687 1.00 52.81 343 LEU A N 1
ATOM 2649 C CA . LEU A 1 343 ? -36.521 -20.452 31.516 1.00 52.81 343 LEU A CA 1
ATOM 2650 C C . LEU A 1 343 ? -37.571 -19.327 31.704 1.00 52.81 343 LEU A C 1
ATOM 2652 O O . LEU A 1 343 ? -38.105 -18.823 30.720 1.00 52.81 343 LEU A O 1
ATOM 2656 N N . ILE A 1 344 ? -37.915 -18.958 32.951 1.00 49.06 344 ILE A N 1
ATOM 2657 C CA . ILE A 1 344 ? -39.049 -18.058 33.281 1.00 49.06 344 ILE A CA 1
ATOM 2658 C C . ILE A 1 344 ? -38.634 -16.643 33.679 1.00 49.06 344 ILE A C 1
ATOM 2660 O O . ILE A 1 344 ? -38.051 -16.461 34.776 1.00 49.06 344 ILE A O 1
#

Foldseek 3Di:
DDDDDDPCPVVVVVVVVVVVVVVVVVVVVVVPPDPDPPPPQPPAQQDKAFQPAPVSVLVLQVVLVVQVVVVVVCVPPPDDPPPPDDDDDDDPDDPPPPPVDPDAPQKAFWDQWDDPPFKIKHWDDPPPPPPPPPDPPVPPPDDPPPVPDPDDPRPVQGKIWIWGPPPVVRTGGQDIGSHGATWDDQNQWIWHDDQFKIWIWGCVPVNDIHTQWMWGHDQKGFPTWIQHPSWIKTKIKHFADSVARPQGFDTDTDPDTDTHGSRQEMEGPARFNFGIKIKIFTANSNHRDTPDMHIYTADPPAWDWRDHNPDIDIDTDDDGDPVSVVLVCCVPPNVVVDDVVSND

Radius of gyration: 30.38 Å; chains: 1; bounding box: 71×68×99 Å

pLDDT: mean 76.83, std 20.43, range [31.14, 98.25]

Secondary structure (DSSP, 8-state):
-PPP----HHHHHHHHHHHHHHHHHHHHHHHHS--PPP-SS------EEE-SSHHHHHHHHHHHHHHHHHHTTTTTS---------------------------TTEEPPBSEEE-SSEEEEE----------TTTT----PPPPGGG--PPP------EEEEE-SSGGG-EEEEEES--SEEEEETTEEEEEETTEEEEEE-SSTTS-EEEEEEE-SSEEEEEEEEETTEEEEEEEEE--SSS--SEEEEEETTEEEEE-GGGEEEESS----SEEEEEEEE-TTT--EEEEEEEEE-TTT--EEE-SS-EEE-------HHHHHHHHHHHH-TTSS-GGG--